Protein AF-A0A818KLV7-F1 (afdb_monomer_lite)

Foldseek 3Di:
DVVVLVVLVVVLVVLVLVLVLLVLLLVLLVLLLVLLVLLLVLLVVLLVLVVVCVVPVDPVSVVSNVVSNVSSLVSNVSSVVSNVVSCVSPVPQPPLPPPPPPVDDDLRCVLPVDDPPDDCVNVSSVVNSVVSVSSSVSSVVSSVVSVVVSVVSVVVSVVSVVVSVVVVVVVVVVVVVVVCVVPPDDDDDDD

Sequence (191 aa):
MEQNLKREKEHLNTLCINHSVLNNAIYLLQHAHHTIAIARRELDHSLDMNTFDLFSHSAFAEIAESSHLAKARNAAAQSQRFINEAKRVYPKILDIGDLHVNQNNLVFNIMFDNIWTDMSMRKMIHEASNRISRADTLLVNILAGMKAKLQECEADRDKTNEVVKQLMAKHFSTRITMVKNIIGPPPPYSS

Organism: NCBI:txid392032

pLDDT: mean 75.27, std 16.93, range [32.34, 94.75]

Radius of gyration: 29.36 Å; chains: 1; bounding box: 63×43×100 Å

Secondary structure (DSSP, 8-state):
-HHHHHHHHHHHHHHHHHHHHHHHHHHHHHHHHHHHHHHHHHHHHHHHHHHHHTT---HHHHHHHHHHHHHHHHHHHHHHHHHHHHHHH-TTSPP-TT----TT-SSSHHHHSS--SSS-HHHHHHHHHHHHHHHHHHHHHHHHHHHHHHHHHHHHHHHHHHHHHHHHHHHHHHHHHHHHHHSPPPPP---

Structure (mmCIF, N/CA/C/O backbone):
data_AF-A0A818KLV7-F1
#
_entry.id   AF-A0A818KLV7-F1
#
loop_
_atom_site.group_PDB
_atom_site.id
_atom_site.type_symbol
_atom_site.label_atom_id
_atom_site.label_alt_id
_atom_site.label_comp_id
_atom_site.label_asym_id
_atom_site.label_entity_id
_atom_site.label_seq_id
_atom_site.pdbx_PDB_ins_code
_atom_site.Cartn_x
_atom_site.Cartn_y
_at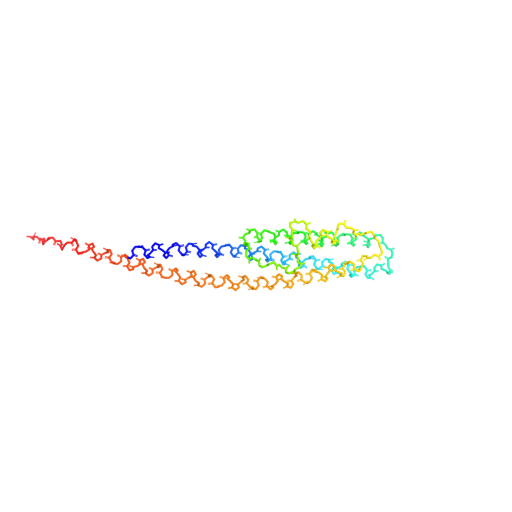om_site.Cartn_z
_atom_site.occupancy
_atom_site.B_iso_or_equiv
_atom_site.auth_seq_id
_atom_site.auth_comp_id
_atom_site.auth_asym_id
_atom_site.auth_atom_id
_atom_site.pdbx_PDB_model_num
ATOM 1 N N . MET A 1 1 ? -23.632 -3.435 32.407 1.00 71.25 1 MET A N 1
ATOM 2 C CA . MET A 1 1 ? -23.145 -2.119 31.922 1.00 71.25 1 MET A CA 1
ATOM 3 C C . MET A 1 1 ? -21.619 -2.080 31.855 1.00 71.25 1 MET A C 1
ATOM 5 O O . MET A 1 1 ? -21.099 -1.789 30.788 1.00 71.25 1 MET A O 1
ATOM 9 N N . GLU A 1 2 ? -20.902 -2.447 32.924 1.00 80.25 2 GLU A N 1
ATOM 10 C CA . GLU A 1 2 ? -19.426 -2.524 32.919 1.00 80.25 2 GLU A CA 1
ATOM 11 C C . GLU A 1 2 ? -18.854 -3.507 31.884 1.00 80.25 2 GLU A C 1
ATOM 13 O O . GLU A 1 2 ? -17.899 -3.170 31.192 1.00 80.25 2 GLU A O 1
ATOM 18 N N . GLN A 1 3 ? -19.473 -4.681 31.710 1.00 85.62 3 GLN A N 1
ATOM 19 C CA . GLN A 1 3 ? -19.061 -5.651 30.683 1.00 85.62 3 GLN A CA 1
ATOM 20 C C . GLN A 1 3 ? -19.155 -5.079 29.257 1.00 85.62 3 GLN A C 1
ATOM 22 O O . GLN A 1 3 ? -18.242 -5.276 28.460 1.00 85.62 3 GLN A O 1
ATOM 27 N N . ASN A 1 4 ? -20.206 -4.306 28.956 1.00 86.31 4 ASN A N 1
ATOM 28 C CA . ASN A 1 4 ? -20.360 -3.650 27.652 1.00 86.31 4 ASN A CA 1
ATOM 29 C C . ASN A 1 4 ? -19.287 -2.573 27.451 1.00 86.31 4 ASN A C 1
ATOM 31 O O . ASN A 1 4 ? -18.662 -2.528 26.401 1.00 86.31 4 ASN A O 1
ATOM 35 N N . LEU A 1 5 ? -19.015 -1.751 28.473 1.00 86.81 5 LEU A N 1
ATOM 36 C CA . LEU A 1 5 ? -17.954 -0.742 28.405 1.00 86.81 5 LEU A CA 1
ATOM 37 C C . LEU A 1 5 ? -16.570 -1.375 28.194 1.00 86.81 5 LEU A C 1
ATOM 39 O O . LEU A 1 5 ? -15.757 -0.836 27.448 1.00 86.81 5 LEU A O 1
ATOM 43 N N . LYS A 1 6 ? -16.292 -2.510 28.847 1.00 89.94 6 LYS A N 1
ATOM 44 C CA . LYS A 1 6 ? -15.041 -3.252 28.661 1.00 89.94 6 LYS A CA 1
ATOM 45 C C . LYS A 1 6 ? -14.912 -3.768 27.224 1.00 89.94 6 LYS A C 1
ATOM 47 O O . LYS A 1 6 ? -13.890 -3.520 26.593 1.00 89.94 6 LYS A O 1
ATOM 52 N N . ARG A 1 7 ? -15.966 -4.397 26.695 1.00 92.69 7 ARG A N 1
ATOM 53 C CA . ARG A 1 7 ? -16.005 -4.911 25.318 1.00 92.69 7 ARG A CA 1
ATOM 54 C C . ARG A 1 7 ? -15.778 -3.810 24.278 1.00 92.69 7 ARG A C 1
ATOM 56 O O . ARG A 1 7 ? -14.956 -3.982 23.385 1.00 92.69 7 ARG A O 1
ATOM 63 N N . GLU A 1 8 ? -16.458 -2.672 24.409 1.00 89.94 8 GLU A N 1
ATOM 64 C CA . GLU A 1 8 ? -16.314 -1.557 23.460 1.00 89.94 8 GLU A CA 1
ATOM 65 C C . GLU A 1 8 ? -14.914 -0.926 23.504 1.00 89.94 8 GLU A C 1
ATOM 67 O O . GLU A 1 8 ? -14.365 -0.544 22.474 1.00 89.94 8 GLU A O 1
ATOM 72 N N . LYS A 1 9 ? -14.273 -0.877 24.680 1.00 89.50 9 LYS A N 1
ATOM 73 C CA . LYS A 1 9 ? -12.871 -0.443 24.800 1.00 89.50 9 LYS A CA 1
ATOM 74 C C . LYS A 1 9 ? -11.897 -1.400 24.113 1.00 89.50 9 LYS A C 1
ATOM 76 O O . LYS A 1 9 ? -10.957 -0.946 23.467 1.00 89.50 9 LYS A O 1
ATOM 81 N N . GLU A 1 10 ? -12.098 -2.707 24.264 1.00 92.75 10 GLU A N 1
ATOM 82 C CA . GLU A 1 10 ? -11.278 -3.726 23.595 1.00 92.75 10 GLU A CA 1
ATOM 83 C C . GLU A 1 10 ? -11.440 -3.654 22.069 1.00 92.75 10 GLU A C 1
ATOM 85 O O . GLU A 1 10 ? -10.453 -3.723 21.328 1.00 92.75 10 GLU A O 1
ATOM 90 N N . HIS A 1 11 ? -12.671 -3.434 21.599 1.00 91.19 11 HIS A N 1
ATOM 91 C CA . HIS A 1 11 ? -12.959 -3.219 20.185 1.00 91.19 11 HIS A CA 1
ATOM 92 C C . HIS A 1 11 ? -12.280 -1.952 19.648 1.00 91.19 11 HIS A C 1
ATOM 94 O O . HIS A 1 11 ? -11.561 -2.024 18.650 1.00 91.19 11 HIS A O 1
ATOM 100 N N . LEU A 1 12 ? -12.408 -0.823 20.356 1.00 89.56 12 LEU A N 1
ATOM 101 C CA . LEU A 1 12 ? -11.734 0.430 20.010 1.00 89.56 12 LEU A CA 1
ATOM 102 C C . LEU A 1 12 ? -10.211 0.260 19.945 1.00 89.56 12 LEU A C 1
ATOM 104 O O . LEU A 1 12 ? -9.579 0.749 19.014 1.00 89.56 12 LEU A O 1
ATOM 108 N N . ASN A 1 13 ? -9.619 -0.467 20.897 1.00 93.50 13 ASN A N 1
ATOM 109 C CA . ASN A 1 13 ? -8.182 -0.736 20.890 1.00 93.50 13 ASN A CA 1
ATOM 110 C C . ASN A 1 13 ? -7.760 -1.519 19.636 1.00 93.50 13 ASN A C 1
ATOM 112 O O . ASN A 1 13 ? -6.778 -1.177 18.982 1.00 93.50 13 ASN A O 1
ATOM 116 N N . THR A 1 14 ? -8.548 -2.522 19.246 1.00 92.25 14 THR A N 1
ATOM 117 C CA . THR A 1 14 ? -8.291 -3.304 18.029 1.00 92.25 14 THR A CA 1
ATOM 118 C C . THR A 1 14 ? -8.393 -2.434 16.773 1.00 92.25 14 THR A C 1
ATOM 120 O O . THR A 1 14 ? -7.537 -2.525 15.894 1.00 92.25 14 THR A O 1
ATOM 123 N N . LEU A 1 15 ? -9.386 -1.542 16.702 1.00 90.19 15 LEU A N 1
ATOM 124 C CA . LEU A 1 15 ? -9.524 -0.580 15.604 1.00 90.19 15 LEU A CA 1
ATOM 125 C C . LEU A 1 15 ? -8.337 0.394 15.539 1.00 90.19 15 LEU A C 1
ATOM 127 O O . LEU A 1 15 ? -7.818 0.643 14.455 1.00 90.19 15 LEU A O 1
ATOM 131 N N . CYS A 1 16 ? -7.845 0.888 16.678 1.00 91.12 16 CYS A N 1
ATOM 132 C CA . CYS A 1 16 ? -6.658 1.746 16.732 1.00 91.12 16 CYS A CA 1
ATOM 133 C C . CYS A 1 16 ? -5.392 1.034 16.230 1.00 91.12 16 CYS A C 1
ATOM 135 O O . CYS A 1 16 ? -4.623 1.617 15.462 1.00 91.12 16 CYS A O 1
ATOM 137 N N . ILE A 1 17 ? -5.185 -0.227 16.628 1.00 91.88 17 ILE A N 1
ATOM 138 C CA . ILE A 1 17 ? -4.060 -1.042 16.149 1.00 91.88 17 ILE A CA 1
ATOM 139 C C . ILE A 1 17 ? -4.168 -1.240 14.634 1.00 91.88 17 ILE A C 1
ATOM 141 O O . ILE A 1 17 ? -3.205 -0.982 13.914 1.00 91.88 17 ILE A O 1
ATOM 145 N N . ASN A 1 18 ? -5.345 -1.630 14.136 1.00 88.69 18 ASN A N 1
ATOM 146 C CA . ASN A 1 18 ? -5.576 -1.839 12.706 1.00 88.69 18 ASN A CA 1
ATOM 147 C C . ASN A 1 18 ? -5.346 -0.563 11.892 1.00 88.69 18 ASN A C 1
ATOM 149 O O . ASN A 1 18 ? -4.689 -0.612 10.854 1.00 88.69 18 ASN A O 1
ATOM 153 N N . HIS A 1 19 ? -5.835 0.575 12.377 1.00 91.25 19 HIS A N 1
ATOM 154 C CA . HIS A 1 19 ? -5.620 1.876 11.756 1.00 91.25 19 HIS A CA 1
ATOM 155 C C . HIS A 1 19 ? -4.123 2.215 11.660 1.00 91.25 19 HIS A C 1
ATOM 157 O O . HIS A 1 19 ? -3.645 2.582 10.589 1.00 91.25 19 HIS A O 1
ATOM 163 N N . SER A 1 20 ? -3.362 2.021 12.743 1.00 92.31 20 SER A N 1
ATOM 164 C CA . SER A 1 20 ? -1.907 2.237 12.751 1.00 92.31 20 SER A CA 1
ATOM 165 C C . SER A 1 20 ? -1.182 1.331 11.746 1.00 92.31 20 SER A C 1
ATOM 167 O O . SER A 1 20 ? -0.367 1.799 10.951 1.00 92.31 20 SER A O 1
ATOM 169 N N . VAL A 1 21 ? -1.534 0.041 11.710 1.00 91.06 21 VAL A N 1
ATOM 170 C CA . VAL A 1 21 ? -0.973 -0.935 10.761 1.00 91.06 21 VAL A CA 1
ATOM 171 C C . VAL A 1 21 ? -1.270 -0.545 9.309 1.00 91.06 21 VAL A C 1
ATOM 173 O O . VAL A 1 21 ? -0.365 -0.558 8.474 1.00 91.06 21 VAL A O 1
ATOM 176 N N . LEU A 1 22 ? -2.516 -0.171 9.002 1.00 90.50 22 LEU A N 1
ATOM 177 C CA . LEU A 1 22 ? -2.920 0.258 7.660 1.00 90.50 22 LEU A CA 1
ATOM 178 C C . LEU A 1 22 ? -2.181 1.526 7.228 1.00 90.50 22 LEU A C 1
ATOM 180 O O . LEU A 1 22 ? -1.699 1.592 6.098 1.00 90.50 22 LEU A O 1
ATOM 184 N N . ASN A 1 23 ? -2.051 2.502 8.125 1.00 93.31 23 ASN A N 1
ATOM 185 C CA . ASN A 1 23 ? -1.364 3.755 7.838 1.00 93.31 23 ASN A CA 1
ATOM 186 C C . ASN A 1 23 ? 0.133 3.527 7.558 1.00 93.31 23 ASN A C 1
ATOM 188 O O . ASN A 1 23 ? 0.662 4.010 6.557 1.00 93.31 23 ASN A O 1
ATOM 192 N N . ASN A 1 24 ? 0.797 2.696 8.369 1.00 93.06 24 ASN A N 1
ATOM 193 C CA . ASN A 1 24 ? 2.194 2.309 8.148 1.00 93.06 24 ASN A CA 1
ATOM 194 C C . ASN A 1 24 ? 2.390 1.590 6.806 1.00 93.06 24 ASN A C 1
ATOM 196 O O . ASN A 1 24 ? 3.343 1.868 6.078 1.00 93.06 24 ASN A O 1
ATOM 200 N N . ALA A 1 25 ? 1.479 0.685 6.447 1.00 90.56 25 ALA A N 1
ATOM 201 C CA . ALA A 1 25 ? 1.546 -0.010 5.169 1.00 90.56 25 ALA A CA 1
ATOM 202 C C . ALA A 1 25 ? 1.325 0.940 3.975 1.00 90.56 25 ALA A C 1
ATOM 204 O O . ALA A 1 25 ? 2.049 0.848 2.985 1.00 90.56 25 ALA A O 1
ATOM 205 N N . ILE A 1 26 ? 0.388 1.892 4.074 1.00 92.75 26 ILE A N 1
ATOM 206 C CA . ILE A 1 26 ? 0.181 2.933 3.051 1.00 92.75 26 ILE A CA 1
ATOM 207 C C . ILE A 1 26 ? 1.436 3.787 2.888 1.00 92.75 26 ILE A C 1
ATOM 209 O O . ILE A 1 26 ? 1.867 4.008 1.758 1.00 92.75 26 ILE A O 1
ATOM 213 N N . TYR A 1 27 ? 2.044 4.219 3.993 1.00 94.75 27 TYR A N 1
ATOM 214 C CA . TYR A 1 27 ? 3.286 4.989 3.980 1.00 94.75 27 TYR A CA 1
ATOM 215 C C . TYR A 1 27 ? 4.395 4.250 3.213 1.00 94.75 27 TYR A C 1
ATOM 217 O O . TYR A 1 27 ? 4.983 4.795 2.277 1.00 94.75 27 TYR A O 1
ATOM 225 N N . LEU A 1 28 ? 4.623 2.972 3.525 1.00 92.38 28 LEU A N 1
ATOM 226 C CA . LEU A 1 28 ? 5.622 2.148 2.837 1.00 92.38 28 LEU A CA 1
ATOM 227 C C . LEU A 1 28 ? 5.319 1.998 1.340 1.00 92.38 28 LEU A C 1
ATOM 229 O O . LEU A 1 28 ? 6.211 2.158 0.508 1.00 92.38 28 LEU A O 1
ATOM 233 N N . LEU A 1 29 ? 4.061 1.756 0.968 1.00 90.19 29 LEU A N 1
ATOM 234 C CA . LEU A 1 29 ? 3.667 1.650 -0.438 1.00 90.19 29 LEU A CA 1
ATOM 235 C C . LEU A 1 29 ? 3.790 2.979 -1.200 1.00 90.19 29 LEU A C 1
ATOM 237 O O . LEU A 1 29 ? 4.118 2.973 -2.385 1.00 90.19 29 LEU A O 1
ATOM 241 N N . GLN A 1 30 ? 3.580 4.123 -0.545 1.00 93.69 30 GLN A N 1
ATOM 242 C CA . GLN A 1 30 ? 3.824 5.436 -1.150 1.00 93.69 30 GLN A CA 1
ATOM 243 C C . GLN A 1 30 ? 5.311 5.642 -1.450 1.00 93.69 30 GLN A C 1
ATOM 245 O O . GLN A 1 30 ? 5.659 6.127 -2.529 1.00 93.69 30 GLN A O 1
ATOM 250 N N . HIS A 1 31 ? 6.191 5.220 -0.540 1.00 93.06 31 HIS A N 1
ATOM 251 C CA . HIS A 1 31 ? 7.635 5.224 -0.773 1.00 93.06 31 HIS A CA 1
ATOM 252 C C . HIS A 1 31 ? 8.051 4.255 -1.888 1.00 93.06 31 HIS A C 1
ATOM 254 O O . HIS A 1 31 ? 8.894 4.598 -2.724 1.00 93.06 31 HIS A O 1
ATOM 260 N N . ALA A 1 32 ? 7.421 3.081 -1.965 1.00 88.25 32 ALA A N 1
ATOM 261 C CA . ALA A 1 32 ? 7.620 2.145 -3.068 1.00 88.25 32 ALA A CA 1
ATOM 262 C C . ALA A 1 32 ? 7.232 2.759 -4.423 1.00 88.25 32 ALA A C 1
ATOM 264 O O . ALA A 1 32 ? 7.998 2.682 -5.382 1.00 88.25 32 ALA A O 1
ATOM 265 N N . HIS A 1 33 ? 6.075 3.417 -4.492 1.00 89.12 33 HIS A N 1
ATOM 266 C CA . HIS A 1 33 ? 5.602 4.096 -5.697 1.00 89.12 33 HIS A CA 1
ATOM 267 C C . HIS A 1 33 ? 6.540 5.240 -6.112 1.00 89.12 33 HIS A C 1
ATOM 269 O O . HIS A 1 33 ? 6.936 5.338 -7.271 1.00 89.12 33 HIS A O 1
ATOM 275 N N . HIS A 1 34 ? 6.988 6.062 -5.157 1.00 92.88 34 HIS A N 1
ATOM 276 C CA . HIS A 1 34 ? 7.941 7.138 -5.433 1.00 92.88 34 HIS A CA 1
ATOM 277 C C . HIS A 1 34 ? 9.258 6.620 -6.031 1.00 92.88 34 HIS A C 1
ATOM 279 O O . HIS A 1 34 ? 9.762 7.161 -7.013 1.00 92.88 34 HIS A O 1
ATOM 285 N N . THR A 1 35 ? 9.804 5.545 -5.466 1.00 87.25 35 THR A N 1
ATOM 286 C CA . THR A 1 35 ? 11.062 4.948 -5.936 1.00 87.25 35 THR A CA 1
ATOM 287 C C . THR A 1 35 ? 10.921 4.242 -7.286 1.00 87.25 35 THR A C 1
ATOM 289 O O . THR A 1 35 ? 11.835 4.310 -8.105 1.00 87.25 35 THR A O 1
ATOM 292 N N . ILE A 1 36 ? 9.759 3.656 -7.588 1.00 84.88 36 ILE A N 1
ATOM 293 C CA . ILE A 1 36 ? 9.439 3.145 -8.931 1.00 84.88 36 ILE A CA 1
ATOM 294 C C . ILE A 1 36 ? 9.351 4.270 -9.966 1.00 84.88 36 ILE A C 1
ATOM 296 O O . ILE A 1 36 ? 9.872 4.119 -11.070 1.00 84.88 36 ILE A O 1
ATOM 300 N N . ALA A 1 37 ? 8.771 5.417 -9.609 1.00 88.25 37 ALA A N 1
ATOM 301 C CA . ALA A 1 37 ? 8.713 6.570 -10.503 1.00 88.25 37 ALA A CA 1
ATOM 302 C C . ALA A 1 37 ? 10.115 7.116 -10.834 1.00 88.25 37 ALA A C 1
ATOM 304 O O . ALA A 1 37 ? 10.368 7.508 -11.975 1.00 88.25 37 ALA A O 1
ATOM 305 N N . ILE A 1 38 ? 11.038 7.096 -9.862 1.00 89.00 38 ILE A N 1
ATOM 306 C CA . ILE A 1 38 ? 12.458 7.407 -10.092 1.00 89.00 38 ILE A CA 1
ATOM 307 C C . ILE A 1 38 ? 13.071 6.385 -11.052 1.00 89.00 38 ILE A C 1
ATOM 309 O O . ILE A 1 38 ? 13.682 6.779 -12.039 1.00 89.00 38 ILE A O 1
ATOM 313 N N . ALA A 1 39 ? 12.871 5.086 -10.808 1.00 83.50 39 ALA A N 1
ATOM 314 C CA . ALA A 1 39 ? 13.412 4.041 -11.674 1.00 83.50 39 ALA A CA 1
ATOM 315 C C . ALA A 1 39 ? 12.934 4.187 -13.126 1.00 83.50 39 ALA A C 1
ATOM 317 O O . ALA A 1 39 ? 13.744 4.096 -14.044 1.00 83.50 39 ALA A O 1
ATOM 318 N N . ARG A 1 40 ? 11.643 4.484 -13.333 1.00 83.69 40 ARG A N 1
ATOM 319 C CA . ARG A 1 40 ? 11.082 4.750 -14.664 1.00 83.69 40 ARG A CA 1
ATOM 320 C C . ARG A 1 40 ? 11.774 5.931 -15.340 1.00 83.69 40 ARG A C 1
ATOM 322 O O . ARG A 1 40 ? 12.234 5.790 -16.463 1.00 83.69 40 ARG A O 1
ATOM 329 N N . ARG A 1 41 ? 11.907 7.059 -14.635 1.00 87.38 41 ARG A N 1
ATOM 330 C CA . ARG A 1 41 ? 12.562 8.262 -15.168 1.00 87.38 41 ARG A CA 1
ATOM 331 C C . ARG A 1 41 ? 14.000 7.983 -15.611 1.00 87.38 41 ARG A C 1
ATOM 333 O O . ARG A 1 41 ? 14.410 8.436 -16.670 1.00 87.38 41 ARG A O 1
ATOM 340 N N . GLU A 1 42 ? 14.765 7.246 -14.811 1.00 83.31 42 GLU A N 1
ATOM 341 C CA . GLU A 1 42 ? 16.154 6.911 -15.145 1.00 83.31 42 GLU A CA 1
ATOM 342 C C . GLU A 1 42 ? 16.251 5.944 -16.341 1.00 83.31 42 GLU A C 1
ATOM 344 O O . GLU A 1 42 ? 17.163 6.078 -17.156 1.00 83.31 42 GLU A O 1
ATOM 349 N N . LEU A 1 43 ? 15.298 5.013 -16.501 1.00 77.94 43 LEU A N 1
ATOM 350 C CA . LEU A 1 43 ? 15.208 4.182 -17.711 1.00 77.94 43 LEU A CA 1
ATOM 351 C C . LEU A 1 43 ? 14.841 5.002 -18.952 1.00 77.94 43 LEU A C 1
ATOM 353 O O . LEU A 1 43 ? 15.427 4.781 -20.009 1.00 77.94 43 LEU A O 1
ATOM 357 N N . ASP A 1 44 ? 13.913 5.952 -18.828 1.00 81.88 44 ASP A N 1
ATOM 358 C CA . ASP A 1 44 ? 13.522 6.833 -19.932 1.00 81.88 44 ASP A CA 1
ATOM 359 C C . ASP A 1 44 ? 14.721 7.689 -20.387 1.00 81.88 44 ASP A C 1
ATOM 361 O O . ASP A 1 44 ? 15.031 7.740 -21.575 1.00 81.88 44 ASP A O 1
ATOM 365 N N . HIS A 1 45 ? 15.491 8.248 -19.443 1.00 80.44 45 HIS A N 1
ATOM 366 C CA . HIS A 1 45 ? 16.737 8.960 -19.753 1.00 80.44 45 HIS A CA 1
ATOM 367 C C . HIS A 1 45 ? 17.774 8.074 -20.459 1.00 80.44 45 HIS A C 1
ATOM 369 O O . HIS A 1 45 ? 18.451 8.533 -21.378 1.00 80.44 45 HIS A O 1
ATOM 375 N N . SER A 1 46 ? 17.883 6.800 -20.072 1.00 71.75 46 SER A N 1
ATOM 376 C CA . SER A 1 46 ? 18.771 5.847 -20.745 1.00 71.75 46 SER A CA 1
ATOM 377 C C . SER A 1 46 ? 18.330 5.554 -22.189 1.00 71.75 46 SER A C 1
ATOM 379 O O . SER A 1 46 ? 19.186 5.484 -23.070 1.00 71.75 46 SER A O 1
ATOM 381 N N . LEU A 1 47 ? 17.022 5.454 -22.468 1.00 70.00 47 LEU A N 1
ATOM 382 C CA . LEU A 1 47 ? 16.493 5.280 -23.833 1.00 70.00 47 LEU A CA 1
ATOM 383 C C . LEU A 1 47 ? 16.763 6.498 -24.727 1.00 70.00 47 LEU A C 1
ATOM 385 O O . LEU A 1 47 ? 17.142 6.341 -25.894 1.00 70.00 47 LEU A O 1
ATOM 389 N N . ASP A 1 48 ? 16.590 7.699 -24.177 1.00 71.12 48 ASP A N 1
ATOM 390 C CA . ASP A 1 48 ? 16.830 8.950 -24.897 1.00 71.12 48 ASP A CA 1
ATOM 391 C C . ASP A 1 48 ? 18.321 9.110 -25.244 1.00 71.12 48 ASP A C 1
ATOM 393 O O . ASP A 1 48 ? 18.660 9.419 -26.390 1.00 71.12 48 ASP A O 1
ATOM 397 N N . MET A 1 49 ? 19.226 8.811 -24.301 1.00 64.12 49 MET A N 1
ATOM 398 C CA . MET A 1 49 ? 20.678 8.865 -24.537 1.00 64.12 49 MET A CA 1
ATOM 399 C C . MET A 1 49 ? 21.159 7.786 -25.518 1.00 64.12 49 MET A C 1
ATOM 401 O O . MET A 1 49 ? 21.948 8.092 -26.408 1.00 64.12 49 MET A O 1
ATOM 405 N N . ASN A 1 50 ? 20.633 6.559 -25.443 1.00 55.66 50 ASN A N 1
ATOM 406 C CA . ASN A 1 50 ? 20.971 5.478 -26.381 1.00 55.66 50 ASN A CA 1
ATOM 407 C C . ASN A 1 50 ? 20.516 5.807 -27.826 1.00 55.66 50 ASN A C 1
ATOM 409 O O . ASN A 1 50 ? 21.123 5.383 -28.809 1.00 55.66 50 ASN A O 1
ATOM 413 N N . THR A 1 51 ? 19.463 6.614 -27.999 1.00 54.31 51 THR A N 1
ATOM 414 C CA . THR A 1 51 ? 19.044 7.114 -29.326 1.00 54.31 51 THR A CA 1
ATOM 415 C C . THR A 1 51 ? 20.019 8.147 -29.896 1.00 54.31 51 THR A C 1
ATOM 417 O O . THR A 1 51 ? 20.197 8.203 -31.112 1.00 54.31 51 THR A O 1
ATOM 420 N N . PHE A 1 52 ? 20.702 8.901 -29.034 1.00 46.62 52 PHE A N 1
ATOM 421 C CA . PHE A 1 52 ? 21.757 9.841 -29.416 1.00 46.62 52 PHE A CA 1
ATOM 422 C C . PHE A 1 52 ? 23.086 9.130 -29.753 1.00 46.62 52 PHE A C 1
ATOM 424 O O . PHE A 1 52 ? 23.822 9.566 -30.638 1.00 46.62 52 PHE A O 1
ATOM 431 N N . ASP A 1 53 ? 23.364 8.000 -29.095 1.00 47.75 53 ASP A N 1
ATOM 432 C CA . ASP A 1 53 ? 24.641 7.275 -29.167 1.00 47.75 53 ASP A CA 1
ATOM 433 C C . ASP A 1 53 ? 24.860 6.488 -30.476 1.00 47.75 53 ASP A C 1
ATOM 435 O O . ASP A 1 53 ? 25.976 6.390 -30.985 1.00 47.75 53 ASP A O 1
ATOM 439 N N . LEU A 1 54 ? 23.781 6.050 -31.138 1.00 49.34 54 LEU A N 1
ATOM 440 C CA . LEU A 1 54 ? 23.856 5.485 -32.497 1.00 49.34 54 LEU A CA 1
ATOM 441 C C . LEU A 1 54 ? 24.417 6.477 -33.536 1.00 49.34 54 LEU A C 1
ATOM 443 O O . LEU A 1 54 ? 24.856 6.056 -34.605 1.00 49.34 54 LEU A O 1
ATOM 447 N N . PHE A 1 55 ? 24.434 7.777 -33.221 1.00 43.69 55 PHE A N 1
ATOM 448 C CA . PHE A 1 55 ? 25.005 8.831 -34.060 1.00 43.69 55 PHE A CA 1
ATOM 449 C C . PHE A 1 55 ? 26.361 9.368 -33.566 1.00 43.69 55 PHE A C 1
ATOM 451 O O . PHE A 1 55 ? 27.001 10.122 -34.297 1.00 43.69 55 PHE A O 1
ATOM 458 N N . SER A 1 56 ? 26.834 8.996 -32.369 1.00 50.81 56 SER A N 1
ATOM 459 C CA . SER A 1 56 ? 28.014 9.610 -31.742 1.00 50.81 56 SER A CA 1
ATOM 460 C C . SER A 1 56 ? 28.814 8.604 -30.906 1.00 50.81 56 SER A C 1
ATOM 462 O O . SER A 1 56 ? 28.832 8.699 -29.685 1.00 50.81 56 SER A O 1
ATOM 464 N N . HIS A 1 57 ? 29.532 7.697 -31.580 1.00 53.06 57 HIS A N 1
ATOM 465 C CA . HIS A 1 57 ? 30.531 6.765 -31.021 1.00 53.06 57 HIS A CA 1
ATOM 466 C C . HIS A 1 57 ? 31.537 7.472 -30.083 1.00 53.06 57 HIS A C 1
ATOM 468 O O . HIS A 1 57 ? 32.621 7.886 -30.499 1.00 53.06 57 HIS A O 1
ATOM 474 N N . SER A 1 58 ? 31.199 7.653 -28.809 1.00 55.25 58 SER A N 1
ATOM 475 C CA . SER A 1 58 ? 32.068 8.329 -27.847 1.00 55.25 58 SER A CA 1
ATOM 476 C C . SER A 1 58 ? 31.968 7.672 -26.473 1.00 55.25 58 SER A C 1
ATOM 478 O O . SER A 1 58 ? 30.879 7.445 -25.959 1.00 55.25 58 SER A O 1
ATOM 480 N N . ALA A 1 59 ? 33.120 7.426 -25.842 1.00 51.12 59 ALA A N 1
ATOM 481 C CA . ALA A 1 59 ? 33.245 6.757 -24.539 1.00 51.12 59 ALA A CA 1
ATOM 482 C C . ALA A 1 59 ? 32.474 7.440 -23.385 1.00 51.12 59 ALA A C 1
ATOM 484 O O . ALA A 1 59 ? 32.283 6.858 -22.319 1.00 51.12 59 ALA A O 1
ATOM 485 N N . PHE A 1 60 ? 32.028 8.685 -23.572 1.00 45.41 60 PHE A N 1
ATOM 486 C CA . PHE A 1 60 ? 31.218 9.410 -22.592 1.00 45.41 60 PHE A CA 1
ATOM 487 C C . PHE A 1 60 ? 29.770 8.908 -22.520 1.00 45.41 60 PHE A C 1
ATOM 489 O O . PHE A 1 60 ? 29.168 8.969 -21.447 1.00 45.41 60 PHE A O 1
ATOM 496 N N . ALA A 1 61 ? 29.219 8.398 -23.623 1.00 53.44 61 ALA A N 1
ATOM 497 C CA . ALA A 1 61 ? 27.862 7.867 -23.658 1.00 53.44 61 ALA A CA 1
ATOM 498 C C . ALA A 1 61 ? 27.755 6.523 -22.921 1.00 53.44 61 ALA A C 1
ATOM 500 O O . ALA A 1 61 ? 26.842 6.349 -22.115 1.00 53.44 61 ALA A O 1
ATOM 501 N N . GLU A 1 62 ? 28.761 5.654 -23.058 1.00 56.25 62 GLU A N 1
ATOM 502 C CA . GLU A 1 62 ? 28.855 4.387 -22.315 1.00 56.25 62 GLU A CA 1
ATOM 503 C C . GLU A 1 62 ? 28.882 4.604 -20.786 1.00 56.25 62 GLU A C 1
ATOM 505 O O . GLU A 1 62 ? 28.208 3.906 -20.023 1.00 56.25 62 GLU A O 1
ATOM 510 N N . ILE A 1 63 ? 29.622 5.618 -20.311 1.00 52.44 63 ILE A N 1
ATOM 511 C CA . ILE A 1 63 ? 29.706 5.960 -18.878 1.00 52.44 63 ILE A CA 1
ATOM 512 C C . ILE A 1 63 ? 28.360 6.493 -18.355 1.00 52.44 63 ILE A C 1
ATOM 514 O O . ILE A 1 63 ? 27.955 6.182 -17.229 1.00 52.44 63 ILE A O 1
ATOM 518 N N . ALA A 1 64 ? 27.654 7.291 -19.158 1.00 52.84 64 ALA A N 1
ATOM 519 C CA . ALA A 1 64 ? 26.359 7.853 -18.789 1.00 52.84 64 ALA A CA 1
ATOM 520 C C . ALA A 1 64 ? 25.241 6.796 -18.788 1.00 52.84 64 ALA A C 1
ATOM 522 O O . ALA A 1 64 ? 24.458 6.742 -17.835 1.00 52.84 64 ALA A O 1
ATOM 523 N N . GLU A 1 65 ? 25.206 5.917 -19.795 1.00 59.75 65 GLU A N 1
ATOM 524 C CA . GLU A 1 65 ? 24.262 4.798 -19.885 1.00 59.75 65 GLU A CA 1
ATOM 525 C C . GLU A 1 65 ? 24.393 3.882 -18.660 1.00 59.75 65 GLU A C 1
ATOM 527 O O . GLU A 1 65 ? 23.406 3.606 -17.972 1.00 59.75 65 GLU A O 1
ATOM 532 N N . SER A 1 66 ? 25.626 3.527 -18.294 1.00 64.94 66 SER A N 1
ATOM 533 C CA . SER A 1 66 ? 25.915 2.749 -17.086 1.00 64.94 66 SER A CA 1
ATOM 534 C C . SER A 1 66 ? 25.420 3.435 -15.800 1.00 64.94 66 SER A C 1
ATOM 536 O O . SER A 1 66 ? 24.858 2.785 -14.913 1.00 64.94 66 SER A O 1
ATOM 538 N N . SER A 1 67 ? 25.538 4.765 -15.701 1.00 73.69 67 SER A N 1
ATOM 539 C CA . SER A 1 67 ? 25.101 5.527 -14.521 1.00 73.69 67 SER A CA 1
ATOM 540 C C . SER A 1 67 ? 23.578 5.567 -14.356 1.00 73.69 67 SER A C 1
ATOM 542 O O . SER A 1 67 ? 23.070 5.331 -13.255 1.00 73.69 67 SER A O 1
ATOM 544 N N . HIS A 1 68 ? 22.835 5.846 -15.430 1.00 78.12 68 HIS A N 1
ATOM 545 C CA . HIS A 1 68 ? 21.370 5.909 -15.393 1.00 78.12 68 HIS A CA 1
ATOM 546 C C . HIS A 1 68 ? 20.752 4.532 -15.134 1.00 78.12 68 HIS A C 1
ATOM 548 O O . HIS A 1 68 ? 19.875 4.387 -14.278 1.00 78.12 68 HIS A O 1
ATOM 554 N N . LEU A 1 69 ? 21.283 3.489 -15.770 1.00 72.56 69 LEU A N 1
ATOM 555 C CA . LEU A 1 69 ? 20.845 2.114 -15.536 1.00 72.56 69 LEU A CA 1
ATOM 556 C C . LEU A 1 69 ? 21.135 1.646 -14.103 1.00 72.56 69 LEU A C 1
ATOM 558 O O . LEU A 1 69 ?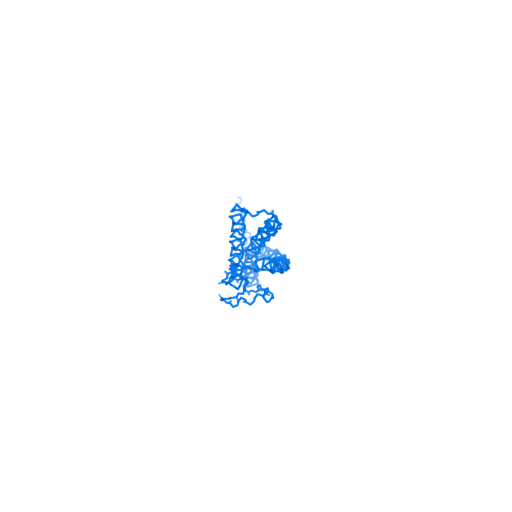 20.282 1.015 -13.470 1.00 72.56 69 LEU A O 1
ATOM 562 N N . ALA A 1 70 ? 22.293 2.007 -13.543 1.00 73.38 70 ALA A N 1
ATOM 563 C CA . ALA A 1 70 ? 22.613 1.719 -12.147 1.00 73.38 70 ALA A CA 1
ATOM 564 C C . ALA A 1 70 ? 21.654 2.428 -11.175 1.00 73.38 70 ALA A C 1
ATOM 566 O O . ALA A 1 70 ? 21.192 1.823 -10.202 1.00 73.38 70 ALA A O 1
ATOM 567 N N . LYS A 1 71 ? 21.299 3.692 -11.441 1.00 81.06 71 LYS A N 1
ATOM 568 C CA . LYS A 1 71 ? 20.303 4.431 -10.645 1.00 81.06 71 LYS A CA 1
ATOM 569 C C . LYS A 1 71 ? 18.922 3.791 -10.733 1.00 81.06 71 LYS A C 1
ATOM 571 O O . LYS A 1 71 ? 18.291 3.595 -9.694 1.00 81.06 71 LYS A O 1
ATOM 576 N N . ALA A 1 72 ? 18.487 3.401 -11.932 1.00 78.25 72 ALA A N 1
ATOM 577 C CA . ALA A 1 72 ? 17.221 2.703 -12.134 1.00 78.25 72 ALA A CA 1
ATOM 578 C C . ALA A 1 72 ? 17.163 1.390 -11.337 1.00 78.25 72 ALA A C 1
ATOM 580 O O . ALA A 1 72 ? 16.196 1.143 -10.611 1.00 78.25 72 ALA A O 1
ATOM 581 N N . ARG A 1 73 ? 18.236 0.587 -11.390 1.00 74.75 73 ARG A N 1
ATOM 582 C CA . ARG A 1 73 ? 18.375 -0.656 -10.613 1.00 74.75 73 ARG A CA 1
ATOM 583 C C . ARG A 1 73 ? 18.274 -0.399 -9.110 1.00 74.75 73 ARG A C 1
ATOM 585 O O . ARG A 1 73 ? 17.537 -1.096 -8.414 1.00 74.75 73 ARG A O 1
ATOM 592 N N . ASN A 1 74 ? 18.996 0.599 -8.606 1.00 79.75 74 ASN A N 1
ATOM 593 C CA . ASN A 1 74 ? 19.013 0.927 -7.181 1.00 79.75 74 ASN A CA 1
ATOM 594 C C . ASN A 1 74 ? 17.645 1.405 -6.684 1.00 79.75 74 ASN A C 1
ATOM 596 O O . ASN A 1 74 ? 17.163 0.928 -5.655 1.00 79.75 74 ASN A O 1
ATOM 600 N N . ALA A 1 75 ? 17.004 2.309 -7.426 1.00 82.88 75 ALA A N 1
ATOM 601 C CA . ALA A 1 75 ? 15.685 2.831 -7.088 1.00 82.88 75 ALA A CA 1
ATOM 602 C C . ALA A 1 75 ? 14.637 1.711 -7.059 1.00 82.88 75 ALA A C 1
ATOM 604 O O . ALA A 1 75 ? 13.852 1.595 -6.117 1.00 82.88 75 ALA A O 1
ATOM 605 N N . ALA A 1 76 ? 14.683 0.808 -8.033 1.00 76.25 76 ALA A N 1
ATOM 606 C CA . ALA A 1 76 ? 13.782 -0.324 -8.060 1.00 76.25 76 ALA A CA 1
ATOM 607 C C . ALA A 1 76 ? 14.022 -1.350 -6.940 1.00 76.25 76 ALA A C 1
ATOM 609 O O . ALA A 1 76 ? 13.068 -1.829 -6.324 1.00 76.25 76 ALA A O 1
ATOM 610 N N . ALA A 1 77 ? 15.282 -1.662 -6.626 1.00 76.56 77 ALA A N 1
ATOM 611 C CA . ALA A 1 77 ? 15.613 -2.522 -5.493 1.00 76.56 77 ALA A CA 1
ATOM 612 C C . ALA A 1 77 ? 15.099 -1.924 -4.173 1.00 76.56 77 ALA A C 1
ATOM 614 O O . ALA A 1 77 ? 14.621 -2.647 -3.296 1.00 76.56 77 ALA A O 1
ATOM 615 N N . GLN A 1 78 ? 15.159 -0.599 -4.037 1.00 83.94 78 GLN A N 1
ATOM 616 C CA . GLN A 1 78 ? 14.619 0.112 -2.885 1.00 83.94 78 GLN A CA 1
ATOM 617 C C . GLN A 1 78 ? 13.086 0.026 -2.829 1.00 83.94 78 GLN A C 1
ATOM 619 O O . GLN A 1 78 ? 12.538 -0.267 -1.766 1.00 83.94 78 GLN A O 1
ATOM 624 N N . SER A 1 79 ? 12.402 0.165 -3.968 1.00 82.31 79 SER A N 1
ATOM 625 C CA . SER A 1 79 ? 10.953 -0.047 -4.062 1.00 82.31 79 SER A CA 1
ATOM 626 C C . SER A 1 79 ? 10.543 -1.448 -3.601 1.00 82.31 79 SER A C 1
ATOM 628 O O . SER A 1 79 ? 9.648 -1.599 -2.768 1.00 82.31 79 SER A O 1
ATOM 630 N N . GLN A 1 80 ? 11.271 -2.479 -4.041 1.00 79.19 80 GLN A N 1
ATOM 631 C CA . GLN A 1 80 ? 11.016 -3.858 -3.623 1.00 79.19 80 GLN A CA 1
ATOM 632 C C . GLN A 1 80 ? 11.143 -4.038 -2.105 1.00 79.19 80 GLN A C 1
ATOM 634 O O . GLN A 1 80 ? 10.335 -4.741 -1.496 1.00 79.19 80 GLN A O 1
ATOM 639 N N . ARG A 1 81 ? 12.132 -3.392 -1.474 1.00 82.88 81 ARG A N 1
ATOM 640 C CA . ARG A 1 81 ? 12.288 -3.426 -0.012 1.00 82.88 81 ARG A CA 1
ATOM 641 C C . ARG A 1 81 ? 11.075 -2.822 0.689 1.00 82.88 81 ARG A C 1
ATOM 643 O O . ARG A 1 81 ? 10.577 -3.426 1.634 1.00 82.88 81 ARG A O 1
ATOM 650 N N . PHE A 1 82 ? 10.566 -1.691 0.202 1.00 87.56 82 PHE A N 1
ATOM 651 C CA . PHE A 1 82 ? 9.362 -1.073 0.757 1.00 87.56 82 PHE A CA 1
ATOM 652 C C . PHE A 1 82 ? 8.116 -1.948 0.586 1.00 87.56 82 PHE A C 1
ATOM 654 O O . PHE A 1 82 ? 7.339 -2.076 1.528 1.00 87.56 82 PHE A O 1
ATOM 661 N N . ILE A 1 83 ? 7.946 -2.602 -0.567 1.00 83.44 83 ILE A N 1
ATOM 662 C CA . ILE A 1 83 ? 6.830 -3.533 -0.805 1.00 83.44 83 ILE A CA 1
ATOM 663 C C . ILE A 1 83 ? 6.912 -4.730 0.147 1.00 83.44 83 ILE A C 1
ATOM 665 O O . ILE A 1 83 ? 5.909 -5.117 0.745 1.00 83.44 83 ILE A O 1
ATOM 669 N N . ASN A 1 84 ? 8.104 -5.305 0.317 1.00 82.44 84 ASN A N 1
ATOM 670 C CA . ASN A 1 84 ? 8.315 -6.432 1.224 1.00 82.44 84 ASN A CA 1
ATOM 671 C C . ASN A 1 84 ? 8.032 -6.044 2.679 1.00 82.44 84 ASN A C 1
ATOM 673 O O . ASN A 1 84 ? 7.377 -6.796 3.400 1.00 82.44 84 ASN A O 1
ATOM 677 N N . GLU A 1 85 ? 8.470 -4.858 3.098 1.00 87.00 85 GLU A N 1
ATOM 678 C CA . GLU A 1 85 ? 8.183 -4.346 4.435 1.00 87.00 85 GLU A CA 1
ATOM 679 C C . GLU A 1 85 ? 6.683 -4.078 4.621 1.00 87.00 85 GLU A C 1
ATOM 681 O O . GLU A 1 85 ? 6.107 -4.474 5.632 1.00 87.00 85 GLU A O 1
ATOM 686 N N . ALA A 1 86 ? 6.009 -3.505 3.618 1.00 85.62 86 ALA A N 1
ATOM 687 C CA . ALA A 1 86 ? 4.564 -3.286 3.656 1.00 85.62 86 ALA A CA 1
ATOM 688 C C . ALA A 1 86 ? 3.795 -4.609 3.801 1.00 85.62 86 ALA A C 1
ATOM 690 O O . ALA A 1 86 ? 2.866 -4.696 4.605 1.00 85.62 86 ALA A O 1
ATOM 691 N N . LYS A 1 87 ? 4.216 -5.658 3.079 1.00 84.25 87 LYS A N 1
ATOM 692 C CA . LYS A 1 87 ? 3.658 -7.016 3.198 1.00 84.25 87 LYS A CA 1
ATOM 693 C C . LYS A 1 87 ? 3.902 -7.627 4.580 1.00 84.25 87 LYS A C 1
ATOM 695 O O . LYS A 1 87 ? 3.024 -8.309 5.101 1.00 84.25 87 LYS A O 1
ATOM 700 N N . ARG A 1 88 ? 5.063 -7.370 5.191 1.00 85.50 88 ARG A N 1
ATOM 701 C CA . ARG A 1 88 ? 5.370 -7.818 6.558 1.00 85.50 88 ARG A CA 1
ATOM 702 C C . ARG A 1 88 ? 4.456 -7.155 7.589 1.00 85.50 88 ARG A C 1
ATOM 704 O O . ARG A 1 88 ? 4.002 -7.822 8.513 1.00 85.50 88 ARG A O 1
ATOM 711 N N . VAL A 1 89 ? 4.172 -5.865 7.413 1.00 87.00 89 VAL A N 1
ATOM 712 C CA . VAL A 1 89 ? 3.290 -5.086 8.296 1.00 87.00 89 VAL A CA 1
ATOM 713 C C . VAL A 1 89 ? 1.817 -5.461 8.101 1.00 87.00 89 VAL A C 1
ATOM 715 O O . VAL A 1 89 ? 1.092 -5.625 9.081 1.00 87.00 89 VAL A O 1
ATOM 718 N N . TYR A 1 90 ? 1.362 -5.634 6.858 1.00 83.94 90 TYR A N 1
ATOM 719 C CA . TYR A 1 90 ? -0.019 -5.995 6.535 1.00 83.94 90 TYR A CA 1
ATOM 720 C C . TYR A 1 90 ? -0.060 -7.180 5.550 1.00 83.94 90 TYR A C 1
ATOM 722 O O . TYR A 1 90 ? -0.098 -6.983 4.337 1.00 83.94 90 TYR A O 1
ATOM 730 N N . PRO A 1 91 ? -0.134 -8.434 6.038 1.00 79.94 91 PRO A N 1
ATOM 731 C CA . PRO A 1 91 ? -0.103 -9.627 5.179 1.00 79.94 91 PRO A CA 1
ATOM 732 C C . PRO A 1 91 ? -1.292 -9.771 4.215 1.00 79.94 91 PRO A C 1
ATOM 734 O O . PRO A 1 91 ? -1.269 -10.615 3.328 1.00 79.94 91 PRO A O 1
ATOM 737 N N . LYS A 1 92 ? -2.352 -8.971 4.391 1.00 75.31 92 LYS A N 1
ATOM 738 C CA . LYS A 1 92 ? -3.566 -8.983 3.556 1.00 75.31 92 LYS A CA 1
ATOM 739 C C . LYS A 1 92 ? -3.462 -8.097 2.305 1.00 75.31 92 LYS A C 1
ATOM 741 O O . LYS A 1 92 ? -4.464 -7.946 1.603 1.00 75.31 92 LYS A O 1
ATOM 746 N N . ILE A 1 93 ? -2.316 -7.455 2.048 1.00 69.44 93 ILE A N 1
ATOM 747 C CA . ILE A 1 93 ? -2.070 -6.788 0.759 1.00 69.44 93 ILE A CA 1
ATOM 748 C C . ILE A 1 93 ? -2.196 -7.859 -0.327 1.00 69.44 93 ILE A C 1
ATOM 750 O O . ILE A 1 93 ? -1.468 -8.850 -0.288 1.00 69.44 93 ILE A O 1
ATOM 754 N N . LEU A 1 94 ? -3.152 -7.678 -1.248 1.00 58.34 94 LEU A N 1
ATOM 755 C CA . LEU A 1 94 ? -3.353 -8.599 -2.366 1.00 58.34 94 LEU A CA 1
ATOM 756 C C . LEU A 1 94 ? -2.041 -8.723 -3.139 1.00 58.34 94 LEU A C 1
ATOM 758 O O . LEU A 1 94 ? -1.350 -7.720 -3.342 1.00 58.34 94 LEU A O 1
ATOM 762 N N . ASP A 1 95 ? -1.709 -9.938 -3.568 1.00 54.47 95 ASP A N 1
ATOM 763 C CA . ASP A 1 95 ? -0.512 -10.126 -4.367 1.00 54.47 95 ASP A CA 1
ATOM 764 C C . ASP A 1 95 ? -0.642 -9.320 -5.661 1.00 54.47 95 ASP A C 1
ATOM 766 O O . ASP A 1 95 ? -1.668 -9.342 -6.345 1.00 54.47 95 ASP A O 1
ATOM 770 N N . ILE A 1 96 ? 0.387 -8.534 -5.946 1.00 53.09 96 ILE A N 1
ATOM 771 C CA . ILE A 1 96 ? 0.446 -7.653 -7.105 1.00 53.09 96 ILE A CA 1
ATOM 772 C C . ILE A 1 96 ? 0.600 -8.598 -8.309 1.00 53.09 96 ILE A C 1
ATOM 774 O O . ILE A 1 96 ? 1.690 -9.111 -8.517 1.00 53.09 96 ILE A O 1
ATOM 778 N N . GLY A 1 97 ? -0.503 -8.944 -8.993 1.00 38.09 97 GLY A N 1
ATOM 779 C CA . GLY A 1 97 ? -0.603 -10.057 -9.957 1.00 38.09 97 GLY A CA 1
ATOM 780 C C . GLY A 1 97 ? 0.635 -10.285 -10.839 1.00 38.09 97 GLY A C 1
ATOM 781 O O . GLY A 1 97 ? 1.187 -9.343 -11.399 1.00 38.09 97 GLY A O 1
ATOM 782 N N . ASP A 1 98 ? 1.067 -11.549 -10.913 1.00 37.50 98 ASP A N 1
ATOM 783 C CA . ASP A 1 98 ? 2.271 -12.062 -11.593 1.00 37.50 98 ASP A CA 1
ATOM 784 C C . ASP A 1 98 ? 3.581 -11.285 -11.350 1.00 37.50 98 ASP A C 1
ATOM 786 O O . ASP A 1 98 ? 4.542 -11.355 -12.111 1.00 37.50 98 ASP A O 1
ATOM 790 N N . LEU A 1 99 ? 3.677 -10.619 -10.202 1.00 39.59 99 LEU A N 1
ATOM 791 C CA . LEU A 1 99 ? 4.881 -10.675 -9.391 1.00 39.59 99 LEU A CA 1
ATOM 792 C C . LEU A 1 99 ? 4.758 -11.930 -8.521 1.00 39.59 99 LEU A C 1
ATOM 794 O O . LEU A 1 99 ? 4.362 -11.851 -7.363 1.00 39.59 99 LEU A O 1
ATOM 798 N N . HIS A 1 100 ? 5.079 -13.097 -9.087 1.00 34.97 100 HIS A N 1
ATOM 799 C CA . HIS A 1 100 ? 5.437 -14.310 -8.348 1.00 34.97 100 HIS A CA 1
ATOM 800 C C . HIS A 1 100 ? 6.582 -13.979 -7.370 1.00 34.97 100 HIS A C 1
ATOM 802 O O . HIS A 1 100 ? 7.734 -14.308 -7.595 1.00 34.97 100 HIS A O 1
ATOM 808 N N . VAL A 1 101 ? 6.299 -13.306 -6.258 1.00 37.28 101 VAL A N 1
ATOM 809 C CA . VAL A 1 101 ? 7.243 -13.143 -5.152 1.00 37.28 101 VAL A CA 1
ATOM 810 C C . VAL A 1 101 ? 7.049 -14.345 -4.235 1.00 37.28 101 VAL A C 1
ATOM 812 O O . VAL A 1 101 ? 6.751 -14.219 -3.051 1.00 37.28 101 VAL A O 1
ATOM 815 N N . ASN A 1 102 ? 7.296 -15.542 -4.783 1.00 32.34 102 ASN A N 1
ATOM 816 C CA . ASN A 1 102 ? 8.078 -16.493 -4.005 1.00 32.34 102 ASN A CA 1
ATOM 817 C C . ASN A 1 102 ? 9.323 -15.717 -3.575 1.00 32.34 102 ASN A C 1
ATOM 819 O O . ASN A 1 102 ? 9.873 -14.969 -4.385 1.00 32.34 102 ASN A O 1
ATOM 823 N N . GLN A 1 103 ? 9.751 -15.867 -2.325 1.00 34.47 103 GLN A N 1
ATOM 824 C CA . GLN A 1 103 ? 10.858 -15.132 -1.695 1.00 34.47 103 GLN A CA 1
ATOM 825 C C . GLN A 1 103 ? 12.187 -15.095 -2.496 1.00 34.47 103 GLN A C 1
ATOM 827 O O . GLN A 1 103 ? 13.125 -14.446 -2.050 1.00 34.47 103 GLN A O 1
ATOM 832 N N . ASN A 1 104 ? 12.261 -15.716 -3.680 1.00 34.16 104 ASN A N 1
ATOM 833 C CA . ASN A 1 104 ? 13.456 -15.908 -4.483 1.00 34.16 104 ASN A CA 1
ATOM 834 C C . ASN A 1 104 ? 13.471 -15.398 -5.939 1.00 34.16 104 ASN A C 1
ATOM 836 O O . ASN A 1 104 ? 14.549 -15.468 -6.512 1.00 34.16 104 ASN A O 1
ATOM 840 N N . ASN A 1 105 ? 12.407 -14.911 -6.595 1.00 45.56 105 ASN A N 1
ATOM 841 C CA . ASN A 1 105 ? 12.542 -14.502 -8.014 1.00 45.56 105 ASN A CA 1
ATOM 842 C C . ASN A 1 105 ? 11.291 -13.817 -8.571 1.00 45.56 105 ASN A C 1
ATOM 844 O O . ASN A 1 105 ? 10.292 -14.511 -8.647 1.00 45.56 105 ASN A O 1
ATOM 848 N N . LEU A 1 106 ? 11.357 -12.576 -9.094 1.00 42.94 106 LEU A N 1
ATOM 849 C CA . LEU A 1 106 ? 10.748 -12.353 -10.423 1.00 42.94 106 LEU A CA 1
ATOM 850 C C . LEU A 1 106 ? 11.121 -11.061 -11.161 1.00 42.94 106 LEU A C 1
ATOM 852 O O . LEU A 1 106 ? 11.549 -11.152 -12.304 1.00 42.94 106 LEU A O 1
ATOM 856 N N . VAL A 1 107 ? 10.948 -9.857 -10.605 1.00 44.00 107 VAL A N 1
ATOM 857 C CA . VAL A 1 107 ? 11.019 -8.666 -11.487 1.00 44.00 107 VAL A CA 1
ATOM 858 C C . VAL A 1 107 ? 12.436 -8.138 -11.682 1.00 44.00 107 VAL A C 1
ATOM 860 O O . VAL A 1 107 ? 12.738 -7.692 -12.778 1.00 44.00 107 VAL A O 1
ATOM 863 N N . PHE A 1 108 ? 13.326 -8.234 -10.690 1.00 46.19 108 PHE A N 1
ATOM 864 C CA . PHE A 1 108 ? 14.671 -7.647 -10.803 1.00 46.19 108 PHE A CA 1
ATOM 865 C C . PHE A 1 108 ? 15.799 -8.667 -10.987 1.00 46.19 108 PHE A C 1
ATOM 867 O O . PHE A 1 108 ? 16.612 -8.449 -11.872 1.00 46.19 108 PHE A O 1
ATOM 874 N N . ASN A 1 109 ? 15.819 -9.808 -10.285 1.00 50.00 109 ASN A N 1
ATOM 875 C CA . ASN A 1 109 ? 16.839 -10.842 -10.540 1.00 50.00 109 ASN A CA 1
ATOM 876 C C . ASN A 1 109 ? 16.782 -11.337 -11.995 1.00 50.00 109 ASN A C 1
ATOM 878 O O . ASN A 1 109 ? 17.792 -11.358 -12.674 1.00 50.00 109 ASN A O 1
ATOM 882 N N . ILE A 1 110 ? 15.598 -11.572 -12.567 1.00 44.53 110 ILE A N 1
ATOM 883 C CA . ILE A 1 110 ? 15.497 -11.995 -13.978 1.00 44.53 110 ILE A CA 1
ATOM 884 C C . ILE A 1 110 ? 15.833 -10.852 -14.960 1.00 44.53 110 ILE A C 1
ATOM 886 O O . ILE A 1 110 ? 16.376 -11.117 -16.027 1.00 44.53 110 ILE A O 1
ATOM 890 N N . MET A 1 111 ? 15.550 -9.586 -14.617 1.00 49.22 111 MET A N 1
ATOM 891 C CA . MET A 1 111 ? 15.883 -8.439 -15.482 1.00 49.22 111 MET A CA 1
ATOM 892 C C . MET A 1 111 ? 17.356 -8.014 -15.413 1.00 49.22 111 MET A C 1
ATOM 894 O O . MET A 1 111 ? 17.825 -7.351 -16.330 1.00 49.22 111 MET A O 1
ATOM 898 N N . PHE A 1 112 ? 18.076 -8.381 -14.349 1.00 48.12 112 PHE A N 1
ATOM 899 C CA . PHE A 1 112 ? 19.405 -7.849 -14.042 1.00 48.12 112 PHE A CA 1
ATOM 900 C C . PHE A 1 112 ? 20.483 -8.910 -13.727 1.00 48.12 112 PHE A C 1
ATOM 902 O O . PHE A 1 112 ? 21.639 -8.513 -13.564 1.00 48.12 112 PHE A O 1
ATOM 909 N N . ASP A 1 113 ? 20.158 -10.211 -13.633 1.00 46.50 113 ASP A N 1
ATOM 910 C CA . ASP A 1 113 ? 21.142 -11.281 -13.342 1.00 46.50 113 ASP A CA 1
ATOM 911 C C . ASP A 1 113 ? 21.836 -11.856 -14.583 1.00 46.50 113 ASP A C 1
ATOM 913 O O . ASP A 1 113 ? 22.818 -12.569 -14.419 1.00 46.50 113 ASP A O 1
ATOM 917 N N . ASN A 1 114 ? 21.393 -11.562 -15.813 1.00 47.47 114 ASN A N 1
ATOM 918 C CA . ASN A 1 114 ? 21.971 -12.221 -16.997 1.00 47.47 114 ASN A CA 1
ATOM 919 C C . ASN A 1 114 ? 22.292 -11.343 -18.211 1.00 47.47 114 ASN A C 1
ATOM 921 O O . ASN A 1 114 ? 22.831 -11.880 -19.175 1.00 47.47 114 ASN A O 1
ATOM 925 N N . ILE A 1 115 ? 21.969 -10.044 -18.252 1.00 49.97 115 ILE A N 1
ATOM 926 C CA . ILE A 1 115 ? 22.050 -9.332 -19.536 1.00 49.97 115 ILE A CA 1
ATOM 927 C C . ILE A 1 115 ? 22.363 -7.830 -19.405 1.00 49.97 115 ILE A C 1
ATOM 929 O O . ILE A 1 115 ? 21.481 -6.984 -19.353 1.00 49.97 115 ILE A O 1
ATOM 933 N N . TRP A 1 116 ? 23.651 -7.496 -19.460 1.00 52.97 116 TRP A N 1
ATOM 934 C CA . TRP A 1 116 ? 24.129 -6.307 -20.191 1.00 52.97 116 TRP A CA 1
ATOM 935 C C . TRP A 1 116 ? 25.283 -6.669 -21.116 1.00 52.97 116 TRP A C 1
ATOM 937 O O . TRP A 1 116 ? 26.153 -5.860 -21.421 1.00 52.97 116 TRP A O 1
ATOM 947 N N . THR A 1 117 ? 25.310 -7.916 -21.565 1.00 43.19 117 THR A N 1
ATOM 948 C CA . THR A 1 117 ? 26.320 -8.375 -22.507 1.00 43.19 117 THR A CA 1
ATOM 949 C C . THR A 1 117 ? 25.708 -8.326 -23.901 1.00 43.19 117 THR A C 1
ATOM 951 O O . THR A 1 117 ? 25.186 -9.311 -24.399 1.00 43.19 117 THR A O 1
ATOM 954 N N . ASP A 1 118 ? 25.724 -7.108 -24.439 1.00 50.66 118 ASP A N 1
ATOM 955 C CA . ASP A 1 118 ? 25.759 -6.717 -25.852 1.00 50.66 118 ASP A CA 1
ATOM 956 C C . ASP A 1 118 ? 24.629 -7.152 -26.830 1.00 50.66 118 ASP A C 1
ATOM 958 O O . ASP A 1 118 ? 24.003 -8.205 -26.738 1.00 50.66 118 ASP A O 1
ATOM 962 N N . MET A 1 119 ? 24.334 -6.270 -27.793 1.00 44.22 119 MET A N 1
ATOM 963 C CA . MET A 1 119 ? 23.352 -6.373 -28.900 1.00 44.22 119 MET A CA 1
ATOM 964 C C . MET A 1 119 ? 21.834 -6.413 -28.598 1.00 44.22 119 MET A C 1
ATOM 966 O O . MET A 1 119 ? 21.029 -6.329 -29.529 1.00 44.22 119 MET A O 1
ATOM 970 N N . SER A 1 120 ? 21.395 -6.461 -27.335 1.00 60.22 120 SER A N 1
ATOM 971 C CA . SER A 1 120 ? 19.956 -6.503 -26.973 1.00 60.22 120 SER A CA 1
ATOM 972 C C . SER A 1 120 ? 19.483 -5.426 -25.979 1.00 60.22 120 SER A C 1
ATOM 974 O O . SER A 1 120 ? 18.299 -5.391 -25.636 1.00 60.22 120 SER A O 1
ATOM 976 N N . MET A 1 121 ? 20.357 -4.492 -25.576 1.00 60.53 121 MET A N 1
ATOM 977 C CA . MET A 1 121 ? 20.095 -3.507 -24.509 1.00 60.53 121 MET A CA 1
ATOM 978 C C . MET A 1 121 ? 18.816 -2.693 -24.698 1.00 60.53 121 MET A C 1
ATOM 980 O O . MET A 1 121 ? 17.987 -2.646 -23.796 1.00 60.53 121 MET A O 1
ATOM 984 N N . ARG A 1 122 ? 18.579 -2.128 -25.886 1.00 68.94 122 ARG A N 1
ATOM 985 C CA . ARG A 1 122 ? 17.373 -1.322 -26.144 1.00 68.94 122 ARG A CA 1
ATOM 986 C C . ARG A 1 122 ? 16.075 -2.108 -25.930 1.00 68.94 122 ARG A C 1
ATOM 988 O O . ARG A 1 122 ? 15.135 -1.592 -25.330 1.00 68.94 122 ARG A O 1
ATOM 995 N N . LYS A 1 123 ? 16.018 -3.363 -26.393 1.00 69.31 123 LYS A N 1
ATOM 996 C CA . LYS A 1 123 ? 14.838 -4.226 -26.196 1.00 69.31 123 LYS A CA 1
ATOM 997 C C . LYS A 1 123 ? 14.619 -4.510 -24.715 1.00 69.31 123 LYS A C 1
ATOM 999 O O . LYS A 1 123 ? 13.494 -4.408 -24.240 1.00 69.31 123 LYS A O 1
ATOM 1004 N N . MET A 1 124 ? 15.694 -4.768 -23.980 1.00 66.62 124 MET A N 1
ATOM 1005 C CA . MET A 1 124 ? 15.620 -5.005 -22.541 1.00 66.62 124 MET A CA 1
ATOM 1006 C C . MET A 1 124 ? 15.201 -3.770 -21.750 1.00 66.62 124 MET A C 1
ATOM 1008 O O . MET A 1 124 ? 14.383 -3.892 -20.844 1.00 66.62 124 MET A O 1
ATOM 1012 N N . ILE A 1 125 ? 15.696 -2.579 -22.102 1.00 71.06 125 ILE A N 1
ATOM 1013 C CA . ILE A 1 125 ? 15.287 -1.330 -21.447 1.00 71.06 125 ILE A CA 1
ATOM 1014 C C . ILE A 1 125 ? 13.799 -1.056 -21.716 1.00 71.06 125 ILE A C 1
ATOM 1016 O O . ILE A 1 125 ? 13.066 -0.697 -20.794 1.00 71.06 125 ILE A O 1
ATOM 1020 N N . HIS A 1 126 ? 13.306 -1.307 -22.935 1.00 75.62 126 HIS A N 1
ATOM 1021 C CA . HIS A 1 126 ? 11.871 -1.220 -23.232 1.00 75.62 126 HIS A CA 1
ATOM 1022 C C . HIS A 1 126 ? 11.036 -2.245 -22.456 1.00 75.62 126 HIS A C 1
ATOM 1024 O O . HIS A 1 126 ? 9.984 -1.901 -21.915 1.00 75.62 126 HIS A O 1
ATOM 1030 N N . GLU A 1 127 ? 11.481 -3.498 -22.371 1.00 73.00 127 GLU A N 1
ATOM 1031 C CA . GLU A 1 127 ? 10.809 -4.520 -21.565 1.00 73.00 127 GLU A CA 1
ATOM 1032 C C . GLU A 1 127 ? 10.784 -4.148 -20.079 1.00 73.00 127 GLU A C 1
ATOM 1034 O O . GLU A 1 127 ? 9.745 -4.293 -19.428 1.00 73.00 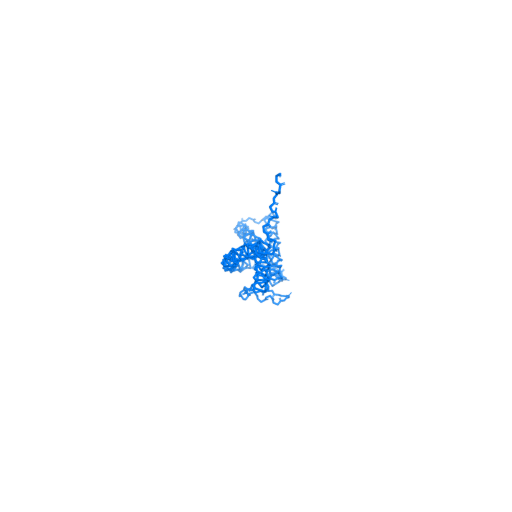127 GLU A O 1
ATOM 1039 N N . ALA A 1 128 ? 11.890 -3.613 -19.558 1.00 69.12 128 ALA A N 1
ATOM 1040 C CA . ALA A 1 128 ? 11.989 -3.126 -18.191 1.00 69.12 128 ALA A CA 1
ATOM 1041 C C . ALA A 1 128 ? 11.045 -1.948 -17.940 1.00 69.12 128 ALA A C 1
ATOM 1043 O O . ALA A 1 128 ? 10.286 -1.982 -16.971 1.00 69.12 128 ALA A O 1
ATOM 1044 N N . SER A 1 129 ? 11.007 -0.960 -18.836 1.00 77.38 129 SER A N 1
ATOM 1045 C CA . SER A 1 129 ? 10.090 0.182 -18.740 1.00 77.38 129 SER A CA 1
ATOM 1046 C C . SER A 1 129 ? 8.622 -0.269 -18.747 1.00 77.38 129 SER A C 1
ATOM 1048 O O . SER A 1 129 ? 7.848 0.101 -17.859 1.00 77.38 129 SER A O 1
ATOM 1050 N N . ASN A 1 130 ? 8.250 -1.187 -19.647 1.00 78.12 130 ASN A N 1
ATOM 1051 C CA . ASN A 1 130 ? 6.902 -1.762 -19.699 1.00 78.12 130 ASN A CA 1
ATOM 1052 C C . ASN A 1 130 ? 6.525 -2.500 -18.404 1.00 78.12 130 ASN A C 1
ATOM 1054 O O . ASN A 1 130 ? 5.401 -2.373 -17.913 1.00 78.12 130 ASN A O 1
ATOM 1058 N N . ARG A 1 131 ? 7.450 -3.274 -17.826 1.00 73.88 131 ARG A N 1
ATOM 1059 C CA . ARG A 1 131 ? 7.220 -3.988 -16.559 1.00 73.88 131 ARG A CA 1
ATOM 1060 C C . ARG A 1 131 ? 7.106 -3.028 -15.376 1.00 73.88 131 ARG A C 1
ATOM 1062 O O . ARG A 1 131 ? 6.204 -3.204 -14.559 1.00 73.88 131 ARG A O 1
ATOM 1069 N N . ILE A 1 132 ? 7.951 -1.99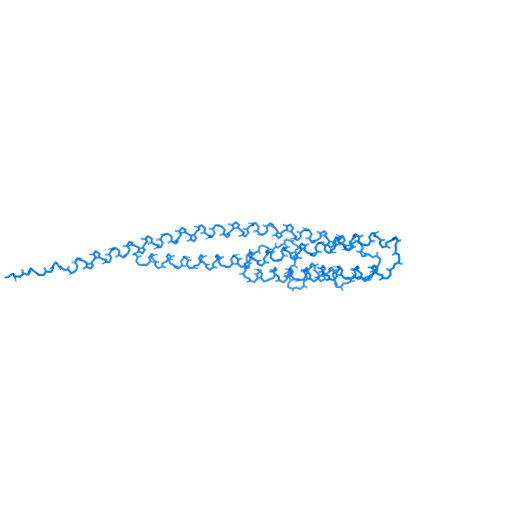7 -15.307 1.00 76.94 132 ILE A N 1
ATOM 1070 C CA . ILE A 1 132 ? 7.868 -0.953 -14.276 1.00 76.94 132 ILE A CA 1
ATOM 1071 C C . ILE A 1 132 ? 6.542 -0.197 -14.385 1.00 76.94 132 ILE A C 1
ATOM 1073 O O . ILE A 1 132 ? 5.889 0.011 -13.371 1.00 76.94 132 ILE A O 1
ATOM 1077 N N . SER A 1 133 ? 6.085 0.135 -15.594 1.00 81.50 133 SER A N 1
ATOM 1078 C CA . SER A 1 133 ? 4.787 0.788 -15.808 1.00 81.50 133 SER A CA 1
ATOM 1079 C C . SER A 1 133 ? 3.602 -0.067 -15.333 1.00 81.50 133 SER A C 1
ATOM 1081 O O . SER A 1 133 ? 2.667 0.445 -14.707 1.00 81.50 133 SER A O 1
ATOM 1083 N N . ARG A 1 134 ? 3.647 -1.386 -15.559 1.00 78.44 134 ARG A N 1
ATOM 1084 C CA . ARG A 1 134 ? 2.639 -2.311 -15.013 1.00 78.44 134 ARG A CA 1
ATOM 1085 C C . ARG A 1 134 ? 2.679 -2.343 -13.486 1.00 78.44 134 ARG A C 1
ATOM 1087 O O . ARG A 1 134 ? 1.630 -2.238 -12.857 1.00 78.44 134 ARG A O 1
ATOM 1094 N N . ALA A 1 135 ? 3.870 -2.451 -12.895 1.00 75.06 135 ALA A N 1
ATOM 1095 C CA . ALA A 1 135 ? 4.039 -2.450 -11.443 1.00 75.06 135 ALA A CA 1
ATOM 1096 C C . ALA A 1 135 ? 3.537 -1.142 -10.804 1.00 75.06 135 ALA A C 1
ATOM 1098 O O . ALA A 1 135 ? 2.840 -1.186 -9.794 1.00 75.06 135 ALA A O 1
ATOM 1099 N N . ASP A 1 136 ? 3.825 -0.001 -11.431 1.00 82.19 136 ASP A N 1
ATOM 1100 C CA . ASP A 1 136 ? 3.351 1.331 -11.043 1.00 82.19 136 ASP A CA 1
ATOM 1101 C C . ASP A 1 136 ? 1.816 1.386 -11.000 1.00 82.19 136 ASP A C 1
ATOM 1103 O O . ASP A 1 136 ? 1.216 1.703 -9.973 1.00 82.19 136 ASP A O 1
ATOM 1107 N N . THR A 1 137 ? 1.169 0.941 -12.081 1.00 83.56 137 THR A N 1
ATOM 1108 C CA . THR A 1 137 ? -0.299 0.884 -12.183 1.00 83.56 137 THR A CA 1
ATOM 1109 C C . THR A 1 137 ? -0.911 0.010 -11.087 1.00 83.56 137 THR A C 1
ATOM 1111 O O . THR A 1 137 ? -1.898 0.385 -10.449 1.00 83.56 137 THR A O 1
ATOM 1114 N N . LEU A 1 138 ? -0.322 -1.159 -10.831 1.00 80.50 138 LEU A N 1
ATOM 1115 C CA . LEU A 1 138 ? -0.816 -2.065 -9.799 1.00 80.50 138 LEU A CA 1
ATOM 1116 C C . LEU A 1 138 ? -0.622 -1.485 -8.389 1.00 80.50 138 LEU A C 1
ATOM 1118 O O . LEU A 1 138 ? -1.531 -1.587 -7.563 1.00 80.50 138 LEU A O 1
ATOM 1122 N N . LEU A 1 139 ? 0.510 -0.831 -8.116 1.00 82.56 139 LEU A N 1
ATOM 1123 C CA . LEU A 1 139 ? 0.753 -0.152 -6.841 1.00 82.56 139 LEU A CA 1
ATOM 1124 C C . LEU A 1 139 ? -0.239 0.981 -6.592 1.00 82.56 139 LEU A C 1
ATOM 1126 O O . LEU A 1 139 ? -0.739 1.102 -5.475 1.00 82.56 139 LEU A O 1
ATOM 1130 N N . VAL A 1 140 ? -0.566 1.774 -7.614 1.00 88.06 140 VAL A N 1
ATOM 1131 C CA . VAL A 1 140 ? -1.586 2.829 -7.517 1.00 88.06 140 VAL A CA 1
ATOM 1132 C C . VAL A 1 140 ? -2.946 2.240 -7.144 1.00 88.06 140 VAL A C 1
ATOM 1134 O O . VAL A 1 140 ? -3.602 2.742 -6.229 1.00 88.06 140 VAL A O 1
ATOM 1137 N N . ASN A 1 141 ? -3.345 1.138 -7.782 1.00 84.75 141 ASN A N 1
ATOM 1138 C CA . ASN A 1 141 ? -4.608 0.461 -7.478 1.00 84.75 141 ASN A CA 1
ATOM 1139 C C . ASN A 1 141 ? -4.644 -0.086 -6.043 1.00 84.75 141 ASN A C 1
ATOM 1141 O O . ASN A 1 141 ? -5.640 0.075 -5.334 1.00 84.75 141 ASN A O 1
ATOM 1145 N N . ILE A 1 142 ? -3.546 -0.687 -5.579 1.00 84.56 142 ILE A N 1
ATOM 1146 C CA . ILE A 1 142 ? -3.432 -1.192 -4.205 1.00 84.56 142 ILE A CA 1
ATOM 1147 C C . ILE A 1 142 ? -3.479 -0.042 -3.202 1.00 84.56 142 ILE A C 1
ATOM 1149 O O . ILE A 1 142 ? -4.213 -0.122 -2.219 1.00 84.56 142 ILE A O 1
ATOM 1153 N N . LEU A 1 143 ? -2.749 1.046 -3.459 1.00 87.50 143 LEU A N 1
ATOM 1154 C CA . LEU A 1 143 ? -2.774 2.248 -2.629 1.00 87.50 143 LEU A CA 1
ATOM 1155 C C . LEU A 1 143 ? -4.186 2.826 -2.519 1.00 87.50 143 LEU A C 1
ATOM 1157 O O . LEU A 1 143 ? -4.603 3.187 -1.420 1.00 87.50 143 LEU A O 1
ATOM 1161 N N . ALA A 1 144 ? -4.931 2.890 -3.624 1.00 88.62 144 ALA A N 1
ATOM 1162 C CA . ALA A 1 144 ? -6.317 3.345 -3.616 1.00 88.62 144 ALA A CA 1
ATOM 1163 C C . ALA A 1 144 ? -7.201 2.441 -2.739 1.00 88.62 144 ALA A C 1
ATOM 1165 O O . ALA A 1 144 ? -7.907 2.936 -1.859 1.00 88.62 144 ALA A O 1
ATOM 1166 N N . GLY A 1 145 ? -7.101 1.118 -2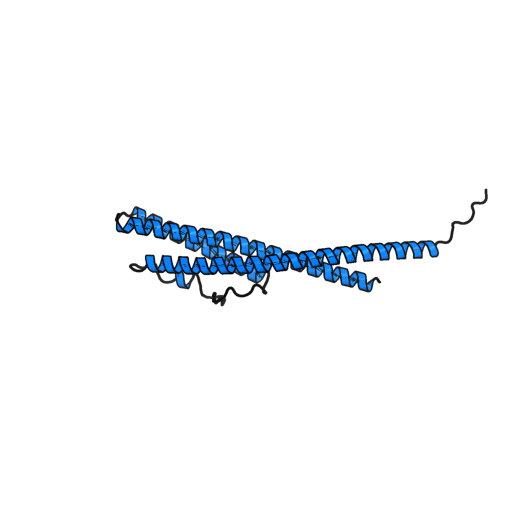.903 1.00 86.94 145 GLY A N 1
ATOM 1167 C CA . GLY A 1 145 ? -7.848 0.157 -2.087 1.00 86.94 145 GLY A CA 1
ATOM 1168 C C . GLY A 1 145 ? -7.482 0.204 -0.599 1.00 86.94 145 GLY A C 1
ATOM 1169 O O . GLY A 1 145 ? -8.355 0.110 0.262 1.00 86.94 145 GLY A O 1
ATOM 1170 N N . MET A 1 146 ? -6.202 0.389 -0.268 1.00 86.44 146 MET A N 1
ATOM 1171 C CA . MET A 1 146 ? -5.757 0.509 1.123 1.00 86.44 146 MET A CA 1
ATOM 1172 C C . MET A 1 146 ? -6.206 1.815 1.768 1.00 86.44 146 MET A C 1
ATOM 1174 O O . MET A 1 146 ? -6.623 1.795 2.922 1.00 86.44 146 MET A O 1
ATOM 1178 N N . LYS A 1 147 ? -6.183 2.931 1.032 1.00 91.38 147 LYS A N 1
ATOM 1179 C CA . LYS A 1 147 ? -6.722 4.210 1.514 1.00 91.38 147 LYS A CA 1
ATOM 1180 C C . LYS A 1 147 ? -8.219 4.124 1.795 1.00 91.38 147 LYS A C 1
ATOM 1182 O O . LYS A 1 147 ? -8.650 4.607 2.833 1.00 91.38 147 LYS A O 1
ATOM 1187 N N . ALA A 1 148 ? -8.987 3.458 0.931 1.00 90.56 148 ALA A N 1
ATOM 1188 C CA . ALA A 1 148 ? -10.408 3.219 1.178 1.00 90.56 148 ALA A CA 1
ATOM 1189 C C . ALA A 1 148 ? -10.632 2.399 2.463 1.00 90.56 148 ALA A C 1
ATOM 1191 O O . ALA A 1 148 ? -11.436 2.783 3.309 1.00 90.56 148 ALA A O 1
ATOM 1192 N N . LYS A 1 149 ? -9.854 1.326 2.668 1.00 88.31 149 LYS A N 1
ATOM 1193 C CA . LYS A 1 149 ? -9.892 0.534 3.913 1.00 88.31 149 LYS A CA 1
ATOM 1194 C C . LYS A 1 149 ? -9.493 1.339 5.150 1.00 88.31 149 LYS A C 1
ATOM 1196 O O . LYS A 1 149 ? -10.049 1.123 6.223 1.00 88.31 149 LYS A O 1
ATOM 1201 N N . LEU A 1 150 ? -8.512 2.236 5.027 1.00 91.06 150 LEU A N 1
ATOM 1202 C CA . LEU A 1 150 ? -8.109 3.112 6.125 1.00 91.06 150 LEU A CA 1
ATOM 1203 C C . LEU A 1 150 ? -9.252 4.060 6.503 1.00 91.06 150 LEU A C 1
ATOM 1205 O O . LEU A 1 150 ? -9.555 4.164 7.684 1.00 91.06 150 LEU A O 1
ATOM 1209 N N . GLN A 1 151 ? -9.912 4.675 5.518 1.00 91.75 151 GLN A N 1
ATOM 1210 C CA . GLN A 1 151 ? -11.058 5.564 5.742 1.00 91.75 151 GLN A CA 1
ATOM 1211 C C . GLN A 1 151 ? -12.235 4.844 6.409 1.00 91.75 151 GLN A C 1
ATOM 1213 O O . GLN A 1 151 ? -12.845 5.380 7.330 1.00 91.75 151 GLN A O 1
ATOM 1218 N N . GLU A 1 152 ? -12.536 3.614 5.988 1.00 90.31 152 GLU A N 1
ATOM 1219 C CA . GLU A 1 152 ? -13.555 2.780 6.637 1.00 90.31 152 GLU A CA 1
ATOM 1220 C C . GLU A 1 152 ? -13.180 2.487 8.101 1.00 90.31 152 GLU A C 1
ATOM 1222 O O . GLU A 1 152 ? -13.971 2.718 9.014 1.00 90.31 152 GLU A O 1
ATOM 1227 N N . CYS A 1 153 ? -11.930 2.078 8.346 1.00 90.88 153 CYS A N 1
ATOM 1228 C CA . CYS A 1 153 ? -11.426 1.812 9.694 1.00 90.88 153 CYS A CA 1
ATOM 1229 C C . CYS A 1 153 ? -11.406 3.070 10.584 1.00 90.88 153 CYS A C 1
ATOM 1231 O O . CYS A 1 153 ? -11.616 2.969 11.794 1.00 90.88 153 CYS A O 1
ATOM 1233 N N . GLU A 1 154 ? -11.126 4.245 10.016 1.00 91.12 154 GLU A N 1
ATOM 1234 C CA . GLU A 1 154 ? -11.197 5.541 10.702 1.00 91.12 154 GLU A CA 1
ATOM 1235 C C . GLU A 1 154 ? -12.630 5.867 11.118 1.00 91.12 154 GLU A C 1
ATOM 1237 O O . GLU A 1 154 ? -12.868 6.181 12.285 1.00 91.12 154 GLU A O 1
ATOM 1242 N N . ALA A 1 155 ? -13.588 5.725 10.199 1.00 93.12 155 ALA A N 1
ATOM 1243 C CA . ALA A 1 155 ? -14.998 5.968 10.480 1.00 93.12 155 ALA A CA 1
ATOM 1244 C C . ALA A 1 155 ? -15.525 5.045 11.593 1.00 93.12 155 ALA A C 1
ATOM 1246 O O . ALA A 1 155 ? -16.194 5.507 12.523 1.00 93.12 155 ALA A O 1
ATOM 1247 N N . ASP A 1 156 ? -15.170 3.758 11.550 1.00 89.88 156 ASP A N 1
ATOM 1248 C CA . ASP A 1 156 ? -15.540 2.784 12.581 1.00 89.88 156 ASP A CA 1
ATOM 1249 C C . ASP A 1 156 ? -14.892 3.091 13.934 1.00 89.88 156 ASP A C 1
ATOM 1251 O O . ASP A 1 156 ? -15.547 3.007 14.982 1.00 89.88 156 ASP A O 1
ATOM 1255 N N . ARG A 1 157 ? -13.611 3.485 13.933 1.00 92.06 157 ARG A N 1
ATOM 1256 C CA . ARG A 1 157 ? -12.892 3.898 15.145 1.00 92.06 157 ARG A CA 1
ATOM 1257 C C . ARG A 1 157 ? -13.576 5.096 15.787 1.00 92.06 157 ARG A C 1
ATOM 1259 O O . ARG A 1 157 ? -13.820 5.078 16.992 1.00 92.06 157 ARG A O 1
ATOM 1266 N N . ASP A 1 158 ? -13.892 6.118 15.002 1.00 92.81 158 ASP A N 1
ATOM 1267 C CA . ASP A 1 158 ? -14.461 7.363 15.508 1.00 92.81 158 ASP A CA 1
ATOM 1268 C C . ASP A 1 158 ? -15.879 7.136 16.046 1.00 92.81 158 ASP A C 1
ATOM 1270 O O . ASP A 1 158 ? -16.197 7.564 17.158 1.00 92.81 158 ASP A O 1
ATOM 1274 N N . LYS A 1 159 ? -16.694 6.342 15.341 1.00 92.88 159 LYS A N 1
ATOM 1275 C CA . LYS A 1 159 ? -18.014 5.917 15.822 1.00 92.88 159 LYS A CA 1
ATOM 1276 C C . LYS A 1 159 ? -17.926 5.150 17.144 1.00 92.88 159 LYS A C 1
ATOM 1278 O O . LYS A 1 159 ? -18.666 5.450 18.082 1.00 92.88 159 LYS A O 1
ATOM 1283 N N . THR A 1 160 ? -17.013 4.184 17.245 1.00 90.12 160 THR A N 1
ATOM 1284 C CA . THR A 1 160 ? -16.819 3.380 18.465 1.00 90.12 160 THR A CA 1
ATOM 1285 C C . THR A 1 160 ? -16.303 4.239 19.621 1.00 90.12 160 THR A C 1
ATOM 1287 O O . THR A 1 160 ? -16.742 4.087 20.761 1.00 90.12 160 THR A O 1
ATOM 1290 N N . ASN A 1 161 ? -15.417 5.195 19.340 1.00 92.88 161 ASN A N 1
ATOM 1291 C CA . ASN A 1 161 ? -14.905 6.136 20.331 1.00 92.88 161 ASN A CA 1
ATOM 1292 C C . ASN A 1 161 ? -16.031 6.989 20.935 1.00 92.88 161 ASN A C 1
ATOM 1294 O O . ASN A 1 161 ? -16.104 7.141 22.155 1.00 92.88 161 ASN A O 1
ATOM 1298 N N . GLU A 1 162 ? -16.953 7.487 20.109 1.00 92.94 162 GLU A N 1
ATOM 1299 C CA . GLU A 1 162 ? -18.123 8.223 20.598 1.00 92.94 162 GLU A CA 1
ATOM 1300 C C . GLU A 1 162 ? -19.047 7.346 21.458 1.00 92.94 162 GLU A C 1
ATOM 1302 O O . GLU A 1 162 ? -19.483 7.776 22.530 1.00 92.94 162 GLU A O 1
ATOM 1307 N N . VAL A 1 163 ? -19.272 6.084 21.075 1.00 92.31 163 VAL A N 1
ATOM 1308 C CA . VAL A 1 163 ? -20.034 5.124 21.898 1.00 92.31 163 VAL A CA 1
ATOM 1309 C C . VAL A 1 163 ? -19.364 4.904 23.258 1.00 92.31 163 VAL A C 1
ATOM 1311 O O . VAL A 1 163 ? -20.032 4.948 24.296 1.00 92.31 163 VAL A O 1
ATOM 1314 N N . VAL A 1 164 ? -18.041 4.719 23.287 1.00 91.12 164 VAL A N 1
ATOM 1315 C CA . VAL A 1 164 ? -17.281 4.554 24.535 1.00 91.12 164 VAL A CA 1
ATOM 1316 C C . VAL A 1 164 ? -17.410 5.795 25.422 1.00 91.12 164 VAL A C 1
ATOM 1318 O O . VAL A 1 164 ? -17.679 5.648 26.617 1.00 91.12 164 VAL A O 1
ATOM 1321 N N . LYS A 1 165 ? -17.291 7.009 24.866 1.00 91.94 165 LYS A N 1
ATOM 1322 C CA . LYS A 1 165 ? -17.469 8.267 25.615 1.00 91.94 165 LYS A CA 1
ATOM 1323 C C . LYS A 1 165 ? -18.865 8.373 26.229 1.00 91.94 165 LYS A C 1
ATOM 1325 O O . LYS A 1 165 ? -18.993 8.675 27.417 1.00 91.94 165 LYS A O 1
ATOM 1330 N N . GLN A 1 166 ? -19.908 8.065 25.458 1.00 92.12 166 GLN A N 1
ATOM 1331 C CA . GLN A 1 166 ? -21.292 8.086 25.942 1.00 92.12 166 GLN A CA 1
ATOM 1332 C C . GLN A 1 166 ? -21.528 7.054 27.054 1.00 92.12 166 GLN A C 1
ATOM 1334 O O . GLN A 1 166 ? -22.137 7.368 28.082 1.00 92.12 166 GLN A O 1
ATOM 1339 N N . LEU A 1 167 ? -21.012 5.830 26.894 1.00 89.88 167 LEU A N 1
ATOM 1340 C CA . LEU A 1 167 ? -21.113 4.780 27.910 1.00 89.88 167 LEU A CA 1
ATOM 1341 C C . LEU A 1 167 ? -20.363 5.148 29.194 1.00 89.88 167 LEU A C 1
ATOM 1343 O O . LEU A 1 167 ? -20.879 4.902 30.285 1.00 89.88 167 LEU A O 1
ATOM 1347 N N . MET A 1 168 ? -19.182 5.763 29.085 1.00 88.44 168 MET A N 1
ATOM 1348 C CA . MET A 1 168 ? -18.437 6.272 30.240 1.00 88.44 168 MET A CA 1
ATOM 1349 C C . MET A 1 168 ? -19.218 7.352 30.986 1.00 88.44 168 MET A C 1
ATOM 1351 O O . MET A 1 168 ? -19.349 7.261 32.207 1.00 88.44 168 MET A O 1
ATOM 1355 N N . ALA A 1 169 ? -19.768 8.335 30.267 1.00 90.31 169 ALA A N 1
ATOM 1356 C CA . ALA A 1 169 ? -20.567 9.404 30.859 1.00 90.31 169 ALA A CA 1
ATOM 1357 C C . ALA A 1 169 ? -21.790 8.837 31.596 1.00 90.31 169 ALA A C 1
ATOM 1359 O O . ALA A 1 169 ? -22.013 9.144 32.767 1.00 90.31 169 ALA A O 1
ATOM 1360 N N . LYS A 1 170 ? -22.524 7.916 30.958 1.00 88.44 170 LYS A N 1
ATOM 1361 C CA . LYS A 1 170 ? -23.683 7.248 31.565 1.00 88.44 170 LYS A CA 1
ATOM 1362 C C . LYS A 1 170 ? -23.301 6.438 32.806 1.00 88.44 170 LYS A C 1
ATOM 1364 O O . LYS A 1 170 ? -24.009 6.484 33.815 1.00 88.44 170 LYS A O 1
ATOM 1369 N N . HIS A 1 171 ? -22.184 5.714 32.753 1.00 84.75 171 HIS A N 1
ATOM 1370 C CA . HIS A 1 171 ? -21.678 4.944 33.887 1.00 84.75 171 HIS A CA 1
ATOM 1371 C C . HIS A 1 171 ? -21.300 5.854 35.064 1.00 84.75 171 HIS A C 1
ATOM 1373 O O . HIS A 1 171 ? -21.672 5.579 36.204 1.00 84.75 171 HIS A O 1
ATOM 1379 N N . PHE A 1 172 ? -20.623 6.970 34.790 1.00 86.31 172 PHE A N 1
ATOM 1380 C CA . PHE A 1 172 ? -20.250 7.958 35.797 1.00 86.31 172 PHE A CA 1
ATOM 1381 C C . PHE A 1 172 ? -21.475 8.599 36.461 1.00 86.31 172 PHE A C 1
ATOM 1383 O O . PHE A 1 172 ? -21.581 8.578 37.688 1.00 86.31 172 PHE A O 1
ATOM 1390 N N . SER A 1 173 ? -22.445 9.078 35.673 1.00 87.69 173 SER A N 1
ATOM 1391 C CA . SER A 1 173 ? -23.700 9.631 36.198 1.00 87.69 173 SER A CA 1
ATOM 1392 C C . SER A 1 173 ? -24.454 8.619 37.063 1.00 87.69 173 SER A C 1
ATOM 1394 O O . SER A 1 173 ? -24.931 8.969 38.138 1.00 87.69 173 SER A O 1
ATOM 1396 N N . THR A 1 174 ? -24.506 7.351 36.641 1.00 85.88 174 THR A N 1
ATOM 1397 C CA . THR A 1 174 ? -25.153 6.274 37.411 1.00 85.88 174 THR A CA 1
ATOM 1398 C C . THR A 1 174 ? -24.484 6.080 38.774 1.00 85.88 174 THR A C 1
ATOM 1400 O O . THR A 1 174 ? -25.177 6.002 39.788 1.00 85.88 174 THR A O 1
ATOM 1403 N N . ARG A 1 175 ? -23.144 6.062 38.828 1.00 83.62 175 ARG A N 1
ATOM 1404 C CA . ARG A 1 175 ? -22.403 5.938 40.095 1.00 83.62 175 ARG A CA 1
ATOM 1405 C C . ARG A 1 175 ? -22.620 7.141 41.009 1.00 83.62 175 ARG A C 1
ATOM 1407 O O . ARG A 1 175 ? -22.835 6.937 42.199 1.00 83.62 175 ARG A O 1
ATOM 1414 N N . ILE A 1 176 ? -22.619 8.367 40.478 1.00 85.62 176 ILE A N 1
ATOM 1415 C CA . ILE A 1 176 ? -22.914 9.567 41.278 1.00 85.62 176 ILE A CA 1
ATOM 1416 C C . ILE A 1 176 ? -24.309 9.476 41.899 1.00 85.62 176 ILE A C 1
ATOM 1418 O O . ILE A 1 176 ? -24.455 9.737 43.091 1.00 85.62 176 ILE A O 1
ATOM 1422 N N . THR A 1 177 ? -25.326 9.087 41.128 1.00 85.69 177 THR A N 1
ATOM 1423 C CA . THR A 1 177 ? -26.692 8.935 41.648 1.00 85.69 177 THR A CA 1
ATOM 1424 C C . THR A 1 177 ? -26.769 7.865 42.736 1.00 85.69 177 THR A C 1
ATOM 1426 O O . THR A 1 177 ? -27.378 8.100 43.774 1.00 85.69 177 THR A O 1
ATOM 1429 N N . MET A 1 178 ? -26.107 6.717 42.552 1.00 80.44 178 MET A N 1
ATOM 1430 C CA . MET A 1 178 ? -26.044 5.676 43.586 1.00 80.44 178 MET A CA 1
ATOM 1431 C C . MET A 1 178 ? -25.385 6.186 44.871 1.00 80.44 178 MET A C 1
ATOM 1433 O O . MET A 1 178 ? -25.930 5.986 45.950 1.00 80.44 178 MET A O 1
ATOM 1437 N N . VAL A 1 179 ? -24.252 6.887 44.766 1.00 82.19 179 VAL A N 1
ATOM 1438 C CA . VAL A 1 179 ? -23.553 7.461 45.928 1.00 82.19 179 VAL A CA 1
ATOM 1439 C C . VAL A 1 179 ? -24.431 8.484 46.651 1.00 82.19 179 VAL A C 1
ATOM 1441 O O . VAL A 1 179 ? -24.537 8.429 47.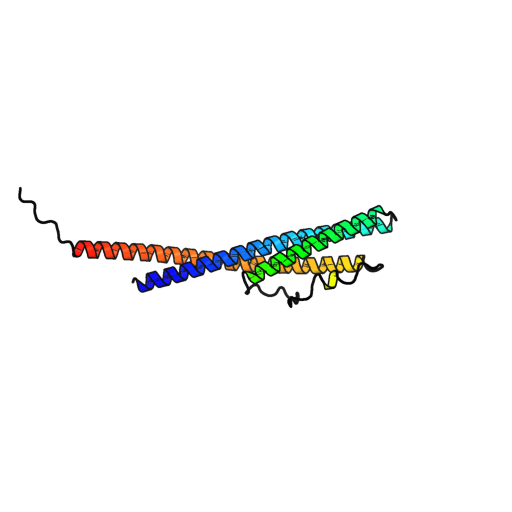872 1.00 82.19 179 VAL A O 1
ATOM 1444 N N . LYS A 1 180 ? -25.118 9.368 45.916 1.00 78.44 180 LYS A N 1
ATOM 1445 C CA . LYS A 1 180 ? -26.065 10.336 46.495 1.00 78.44 180 LYS A CA 1
ATOM 1446 C C . LYS A 1 180 ? -27.249 9.675 47.206 1.00 78.44 180 LYS A C 1
ATOM 1448 O O . LYS A 1 180 ? -27.749 10.236 48.167 1.00 78.44 180 LYS A O 1
ATOM 1453 N N . ASN A 1 181 ? -27.689 8.502 46.755 1.00 76.69 181 ASN A N 1
ATOM 1454 C CA . ASN A 1 181 ? -28.770 7.762 47.412 1.00 76.69 181 ASN A CA 1
ATOM 1455 C C . ASN A 1 181 ? -28.300 7.003 48.667 1.00 76.69 181 ASN A C 1
ATOM 1457 O O . ASN A 1 181 ? -29.118 6.694 49.525 1.00 76.69 181 ASN A O 1
ATOM 1461 N N . ILE A 1 182 ? -27.004 6.686 48.771 1.00 76.94 182 ILE A N 1
ATOM 1462 C CA . ILE A 1 182 ? -26.407 6.010 49.938 1.00 76.94 182 ILE A CA 1
ATOM 1463 C C . ILE A 1 182 ? -26.042 7.026 51.028 1.00 76.94 182 ILE A C 1
ATOM 1465 O O . ILE A 1 182 ? -26.226 6.763 52.215 1.00 76.94 182 ILE A O 1
ATOM 1469 N N . ILE A 1 183 ? -25.529 8.192 50.633 1.00 68.62 183 ILE A N 1
ATOM 1470 C CA . ILE A 1 183 ? -25.215 9.294 51.542 1.00 68.62 183 ILE A CA 1
ATOM 1471 C C . ILE A 1 183 ? -26.504 10.103 51.731 1.00 68.62 183 ILE A C 1
ATOM 1473 O O . ILE A 1 183 ? -26.801 10.997 50.944 1.00 68.62 183 ILE A O 1
ATOM 1477 N N . GLY A 1 184 ? -27.302 9.751 52.744 1.00 63.19 184 GLY A N 1
ATOM 1478 C CA . GLY A 1 184 ? -28.490 10.523 53.127 1.00 63.19 184 GLY A CA 1
ATOM 1479 C C . GLY A 1 184 ? -28.173 12.008 53.396 1.00 63.19 184 GLY A C 1
ATOM 1480 O O . GLY A 1 184 ? -27.005 12.365 53.575 1.00 63.19 184 GLY A O 1
ATOM 1481 N N . PRO A 1 185 ? -29.191 12.893 53.412 1.00 69.81 185 PRO A N 1
ATOM 1482 C CA . PRO A 1 185 ? -28.982 14.322 53.634 1.00 69.81 185 PRO A CA 1
ATOM 1483 C C . PRO A 1 185 ? -28.230 14.572 54.954 1.00 69.81 185 PRO A C 1
ATOM 1485 O O . PRO A 1 185 ? -28.448 13.833 55.920 1.00 69.81 185 PRO A O 1
ATOM 1488 N N . PRO A 1 186 ? -27.340 15.584 55.009 1.00 65.88 186 PRO A N 1
ATOM 1489 C CA . PRO A 1 186 ? -26.584 15.885 56.219 1.00 65.88 186 PRO A CA 1
ATOM 1490 C C . PRO A 1 186 ? -27.543 16.151 57.392 1.00 65.88 186 PRO A C 1
ATOM 1492 O O . PRO A 1 186 ? -28.611 16.734 57.175 1.00 65.88 186 PRO A O 1
ATOM 1495 N N . PRO A 1 187 ? -27.198 15.712 58.619 1.00 70.19 187 PRO A N 1
ATOM 1496 C CA . PRO A 1 187 ? -28.051 15.913 59.783 1.00 70.19 187 PRO A CA 1
ATOM 1497 C C . PRO A 1 187 ? -28.338 17.410 59.972 1.00 70.19 187 PRO A C 1
ATOM 1499 O O . PRO A 1 187 ? -27.453 18.231 59.712 1.00 70.19 187 PRO A O 1
ATOM 1502 N N . PRO A 1 188 ? -29.562 17.783 60.389 1.00 71.12 188 PRO A N 1
ATOM 1503 C CA . PRO A 1 188 ? -29.924 19.181 60.565 1.00 71.12 188 PRO A CA 1
ATOM 1504 C C . PRO A 1 188 ? -28.975 19.829 61.573 1.00 71.12 188 PRO A C 1
ATOM 1506 O O . PRO A 1 188 ? -28.798 19.327 62.683 1.00 71.12 188 PRO A O 1
ATOM 1509 N N . TYR A 1 189 ? -28.354 20.939 61.174 1.00 70.25 189 TYR A N 1
ATOM 1510 C CA . TYR A 1 189 ? -27.553 21.745 62.084 1.00 70.25 189 TYR A CA 1
ATOM 1511 C C . TYR A 1 189 ? -28.497 22.393 63.098 1.00 70.25 189 TYR A C 1
ATOM 1513 O O . TYR A 1 189 ? -29.340 23.212 62.735 1.00 70.25 189 TYR A O 1
ATOM 1521 N N . SER A 1 190 ? -28.387 21.986 64.359 1.00 69.88 190 SER A N 1
ATOM 1522 C CA . SER A 1 190 ? -29.022 22.671 65.481 1.00 69.88 190 SER A CA 1
ATOM 1523 C C . SER A 1 190 ? -28.291 23.992 65.726 1.00 69.88 190 SER A C 1
ATOM 1525 O O . SER A 1 190 ? -27.110 23.970 66.083 1.00 69.88 190 SER A O 1
ATOM 1527 N N . SER A 1 191 ? -28.991 25.099 65.457 1.00 67.81 191 SER A N 1
ATOM 1528 C CA . SER A 1 191 ? -28.585 26.485 65.728 1.00 67.81 191 SER A CA 1
ATOM 1529 C C . SER A 1 191 ? -28.395 26.773 67.212 1.00 67.81 191 SER A C 1
ATOM 1531 O O . SER A 1 191 ? -29.154 26.188 68.019 1.00 67.81 191 SER A O 1
#